Protein AF-L1L4K5-F1 (afdb_monomer)

Secondary structure (DSSP, 8-state):
------------TT-THHHHHHHHHHHHHHHHHHHHHHTS--SPPPP--S--SSGGGGSPPSSSS--SS--HHHHHHHHHHHHHHHHHHHSTTHHHHHHHHHHHH-TT-PPPP----HHHHHHHHHHHHHHHHHHHHHHH-GGGG---GGGHHHHHTT-S-HHHHHHHHHHHHHHHHHHHHHHHH--

Organism: NCBI:txid698759

Radius of gyration: 22.71 Å; Cα contacts (8 Å, |Δi|>4): 78; chains: 1; bounding box: 63×52×51 Å

Foldseek 3Di:
DDDDDPPPPPDDPPPVLVVVLVVLLQVLLVVLLVCCCPVVVLADDDDPDPDPVDPCPPPDPPDPDDDPDDDPVVVVVVVVVVVVVVCLVPPPCNQVVVQVVVCVLAPVNDRDRRDDDPVNVVSVVVSNVSSVVSNVCCRVPVVVVPPDPVCVVVVVLPVVDPVSVVVVVVVVVVVVCVVSVCRRVVD

Solvent-accessible surface area (backbone atoms only — not comparable to full-atom values): 11325 Å² total; per-residue (Å²): 140,80,85,78,84,75,80,78,75,88,62,60,97,80,58,66,58,60,63,50,38,50,53,52,15,52,54,51,12,53,52,52,33,49,51,35,36,70,77,67,55,48,48,80,79,79,73,91,63,95,77,65,90,60,83,62,82,82,55,79,72,95,54,101,59,83,80,89,69,82,60,65,70,75,51,50,53,58,51,49,51,53,51,48,53,49,49,50,71,72,35,88,63,39,42,56,53,51,24,50,55,52,47,72,60,43,52,82,78,68,84,60,85,52,70,94,42,73,68,57,51,51,47,52,51,50,22,49,51,50,9,52,50,50,14,52,45,51,36,79,40,46,82,83,59,59,76,55,80,84,51,50,66,59,50,62,63,60,70,77,52,70,66,47,56,53,51,54,49,51,51,51,52,49,52,50,50,60,68,47,40,61,50,65,70,74,85

Structure (mmCIF, N/CA/C/O backbone):
data_AF-L1L4K5-F1
#
_entry.id   AF-L1L4K5-F1
#
loop_
_atom_site.group_PDB
_atom_site.id
_atom_site.type_symbol
_atom_site.label_atom_id
_atom_site.label_alt_id
_atom_site.label_comp_id
_atom_site.label_asym_id
_atom_site.label_entity_id
_atom_site.label_seq_id
_atom_site.pdbx_PDB_ins_code
_atom_site.Cartn_x
_atom_site.Cartn_y
_atom_site.Cartn_z
_atom_site.occupancy
_atom_site.B_iso_or_equiv
_atom_site.auth_seq_id
_atom_site.auth_comp_id
_atom_site.auth_asym_id
_atom_site.auth_atom_id
_atom_site.pdbx_PDB_model_num
ATOM 1 N N . MET A 1 1 ? 34.359 38.222 -6.163 1.00 40.00 1 MET A N 1
ATOM 2 C CA . MET A 1 1 ? 34.549 36.792 -6.497 1.00 40.00 1 MET A CA 1
ATOM 3 C C . MET A 1 1 ? 34.352 35.970 -5.232 1.00 40.00 1 MET A C 1
ATOM 5 O O . MET A 1 1 ? 35.151 36.099 -4.318 1.00 40.00 1 MET A O 1
ATOM 9 N N . ARG A 1 2 ? 33.258 35.206 -5.130 1.00 41.22 2 ARG A N 1
ATOM 10 C CA . ARG A 1 2 ? 33.001 34.259 -4.032 1.00 41.22 2 ARG A CA 1
ATOM 11 C C . ARG A 1 2 ? 33.113 32.841 -4.605 1.00 41.22 2 ARG A C 1
ATOM 13 O O . ARG A 1 2 ? 32.440 32.587 -5.603 1.00 41.22 2 ARG A O 1
ATOM 20 N N . PRO A 1 3 ? 33.948 31.947 -4.051 1.00 50.25 3 PRO A N 1
ATOM 21 C CA . PRO A 1 3 ? 34.036 30.581 -4.543 1.00 50.25 3 PRO A CA 1
ATOM 22 C C . PRO A 1 3 ? 32.773 29.818 -4.134 1.00 50.25 3 PRO A C 1
ATOM 24 O O . PRO A 1 3 ? 32.360 29.845 -2.975 1.00 50.25 3 PRO A O 1
ATOM 27 N N . GLY A 1 4 ? 32.138 29.191 -5.123 1.00 40.12 4 GLY A N 1
ATOM 28 C CA . GLY A 1 4 ? 30.938 28.386 -4.954 1.00 40.12 4 GLY A CA 1
ATOM 29 C C . GLY A 1 4 ? 31.211 27.163 -4.086 1.00 40.12 4 GLY A C 1
ATOM 30 O O . GLY A 1 4 ? 32.119 26.376 -4.356 1.00 40.12 4 GLY A O 1
ATOM 31 N N . LEU A 1 5 ? 30.390 27.014 -3.052 1.00 42.09 5 LEU A N 1
ATOM 32 C CA . LEU A 1 5 ? 30.266 25.809 -2.250 1.00 42.09 5 LEU A CA 1
ATOM 33 C C . LEU A 1 5 ? 29.755 24.684 -3.168 1.00 42.09 5 LEU A C 1
ATOM 35 O O . LEU A 1 5 ? 28.566 24.622 -3.475 1.00 42.09 5 LEU A O 1
ATOM 39 N N . ARG A 1 6 ? 30.646 23.808 -3.647 1.00 41.19 6 ARG A N 1
ATOM 40 C CA . ARG A 1 6 ? 30.220 22.523 -4.214 1.00 41.19 6 ARG A CA 1
ATOM 41 C C . ARG A 1 6 ? 29.689 21.692 -3.057 1.00 41.19 6 ARG A C 1
ATOM 43 O O . ARG A 1 6 ? 30.466 21.234 -2.223 1.00 41.19 6 ARG A O 1
ATOM 50 N N . VAL A 1 7 ? 28.374 21.508 -3.008 1.00 50.88 7 VAL A N 1
ATOM 51 C CA . VAL A 1 7 ? 27.775 20.427 -2.230 1.00 50.88 7 VAL A CA 1
ATOM 52 C C . VAL A 1 7 ? 28.280 19.136 -2.864 1.00 50.88 7 VAL A C 1
ATOM 54 O O . VAL A 1 7 ? 27.833 18.733 -3.934 1.00 50.88 7 VAL A O 1
ATOM 57 N N . VAL A 1 8 ? 29.288 18.530 -2.245 1.00 43.38 8 VAL A N 1
ATOM 58 C CA . VAL A 1 8 ? 29.698 17.166 -2.560 1.00 43.38 8 VAL A CA 1
ATOM 59 C C . VAL A 1 8 ? 28.607 16.270 -1.987 1.00 43.38 8 VAL A C 1
ATOM 61 O O . VAL A 1 8 ? 28.648 15.897 -0.820 1.00 43.38 8 VAL A O 1
ATOM 64 N N . THR A 1 9 ? 27.590 15.951 -2.786 1.00 43.59 9 THR A N 1
ATOM 65 C CA . THR A 1 9 ? 26.743 14.794 -2.502 1.00 43.59 9 THR A CA 1
ATOM 66 C C . THR A 1 9 ? 27.560 13.560 -2.854 1.00 43.59 9 THR A C 1
ATOM 68 O O . THR A 1 9 ? 27.565 13.098 -3.993 1.00 43.59 9 THR A O 1
ATOM 71 N N . SER A 1 10 ? 28.300 13.034 -1.884 1.00 37.72 10 SER A N 1
ATOM 72 C CA . SER A 1 10 ? 28.922 11.713 -1.959 1.00 37.72 10 SER A CA 1
ATOM 73 C C . SER A 1 10 ? 27.856 10.620 -1.809 1.00 37.72 10 SER A C 1
ATOM 75 O O . SER A 1 10 ? 27.938 9.797 -0.908 1.00 37.72 10 SER A O 1
ATOM 77 N N . GLY A 1 11 ? 26.821 10.644 -2.648 1.00 40.12 11 GLY A N 1
ATOM 78 C CA . GLY A 1 11 ? 25.885 9.537 -2.789 1.00 40.12 11 GLY A CA 1
ATOM 79 C C . GLY A 1 11 ? 26.362 8.696 -3.958 1.00 40.12 11 GLY A C 1
ATOM 80 O O . GLY A 1 11 ? 26.321 9.157 -5.097 1.00 40.12 11 GLY A O 1
ATOM 81 N N . HIS A 1 12 ? 26.866 7.489 -3.698 1.00 48.41 12 HIS A N 1
ATOM 82 C CA . HIS A 1 12 ? 27.047 6.540 -4.792 1.00 48.41 12 HIS A CA 1
ATOM 83 C C . HIS A 1 12 ? 25.666 6.301 -5.432 1.00 48.41 12 HIS A C 1
ATOM 85 O O . HIS A 1 12 ? 24.676 6.220 -4.704 1.00 48.41 12 HIS A O 1
ATOM 91 N N . PRO A 1 13 ? 25.557 6.135 -6.761 1.00 49.59 13 PRO A N 1
ATOM 92 C CA . PRO A 1 13 ? 24.282 5.869 -7.444 1.00 49.59 13 PRO A CA 1
ATOM 93 C C . PRO A 1 13 ? 23.544 4.602 -6.949 1.00 49.59 13 PRO A C 1
ATOM 95 O O . PRO A 1 13 ? 22.430 4.327 -7.379 1.00 49.59 13 PRO A O 1
ATOM 98 N N . GLY A 1 14 ? 24.137 3.850 -6.015 1.00 54.00 14 GLY A N 1
ATOM 99 C CA . GLY A 1 14 ? 23.542 2.735 -5.288 1.00 54.00 14 GLY A CA 1
ATOM 100 C C . GLY A 1 14 ? 23.211 3.007 -3.814 1.00 54.00 14 GLY A C 1
ATOM 101 O O . GLY A 1 14 ? 23.247 2.052 -3.057 1.00 54.00 14 GLY A O 1
ATOM 102 N N . ASP A 1 15 ? 22.917 4.238 -3.373 1.00 61.78 15 ASP A N 1
ATOM 103 C CA . ASP A 1 15 ? 22.514 4.527 -1.971 1.00 61.78 15 ASP A CA 1
ATOM 104 C C . ASP A 1 15 ? 20.984 4.621 -1.764 1.00 61.78 15 ASP A C 1
ATOM 106 O O . ASP A 1 15 ? 20.479 4.589 -0.641 1.00 61.78 15 ASP A O 1
ATOM 110 N N . ALA A 1 16 ? 20.204 4.685 -2.850 1.00 69.38 16 ALA A N 1
ATOM 111 C CA . ALA A 1 16 ? 18.747 4.855 -2.793 1.00 69.38 16 ALA A CA 1
ATOM 112 C C . ALA A 1 16 ? 17.966 3.581 -2.405 1.00 69.38 16 ALA A C 1
ATOM 114 O O . ALA A 1 16 ? 16.771 3.649 -2.108 1.00 69.38 16 ALA A O 1
ATOM 115 N N . TRP A 1 17 ? 18.607 2.409 -2.364 1.00 79.25 17 TRP A N 1
ATOM 116 C CA . TRP A 1 17 ? 17.925 1.171 -1.963 1.00 79.25 17 TRP A CA 1
ATOM 117 C C . TRP A 1 17 ? 17.585 1.156 -0.470 1.00 79.25 17 TRP A C 1
ATOM 119 O O . TRP A 1 17 ? 16.553 0.609 -0.096 1.00 79.25 17 TRP A O 1
ATOM 129 N N . MET A 1 18 ? 18.403 1.788 0.379 1.00 83.06 18 MET A N 1
ATOM 130 C CA . MET A 1 18 ? 18.166 1.873 1.823 1.00 83.06 18 MET A CA 1
ATOM 131 C C . MET A 1 18 ? 16.837 2.563 2.166 1.00 83.06 18 MET A C 1
ATOM 133 O O . MET A 1 18 ? 16.010 1.941 2.847 1.00 83.06 18 MET A O 1
ATOM 137 N N . PRO A 1 19 ? 16.563 3.803 1.700 1.00 84.75 19 PRO A N 1
ATOM 138 C CA . PRO A 1 19 ? 15.279 4.445 1.963 1.00 84.75 19 PRO A CA 1
ATOM 139 C C . PRO A 1 19 ? 14.121 3.676 1.321 1.00 84.75 19 PRO A C 1
ATOM 141 O O . PRO A 1 19 ? 13.065 3.561 1.937 1.00 84.75 19 PRO A O 1
ATOM 144 N N . HIS A 1 20 ? 14.323 3.078 0.142 1.00 83.62 20 HIS A N 1
ATOM 145 C CA . HIS A 1 20 ? 13.296 2.284 -0.530 1.00 83.62 20 HIS A CA 1
ATOM 146 C C . HIS A 1 20 ? 12.893 1.030 0.267 1.00 83.62 20 HIS A C 1
ATOM 148 O O . HIS A 1 20 ? 11.706 0.807 0.518 1.00 83.62 20 HIS A O 1
ATOM 154 N N . VAL A 1 21 ? 13.868 0.235 0.717 1.00 88.69 21 VAL A N 1
ATOM 155 C CA . VAL A 1 21 ? 13.640 -0.968 1.535 1.00 88.69 21 VAL A CA 1
ATOM 156 C C . VAL A 1 21 ? 13.000 -0.598 2.867 1.00 88.69 21 VAL A C 1
ATOM 158 O O . VAL A 1 21 ? 12.061 -1.271 3.294 1.00 88.69 21 VAL A O 1
ATOM 161 N N . THR A 1 22 ? 13.475 0.480 3.497 1.00 88.69 22 THR A N 1
ATOM 162 C CA . THR A 1 22 ? 12.973 0.947 4.795 1.00 88.69 22 THR A CA 1
ATOM 163 C C . THR A 1 22 ? 11.524 1.415 4.695 1.00 88.69 22 THR A C 1
ATOM 165 O O . THR A 1 22 ? 10.681 0.953 5.463 1.00 88.69 22 THR A O 1
ATOM 168 N N . ALA A 1 23 ? 11.206 2.284 3.731 1.00 90.38 23 ALA A N 1
ATOM 169 C CA . ALA A 1 23 ? 9.849 2.784 3.522 1.00 90.38 23 ALA A CA 1
ATOM 170 C C . ALA A 1 23 ? 8.876 1.645 3.188 1.00 90.38 23 ALA A C 1
ATOM 172 O O . ALA A 1 23 ? 7.804 1.555 3.785 1.00 90.38 23 ALA A O 1
ATOM 173 N N . SER A 1 24 ? 9.274 0.733 2.295 1.00 89.25 24 SER A N 1
ATOM 174 C CA . SER A 1 24 ? 8.456 -0.425 1.918 1.00 89.25 24 SER A CA 1
ATOM 175 C C . SER A 1 24 ? 8.192 -1.340 3.115 1.00 89.25 24 SER A C 1
ATOM 177 O O . SER A 1 24 ? 7.043 -1.697 3.382 1.00 89.25 24 SER A O 1
ATOM 179 N N . ALA A 1 25 ? 9.234 -1.656 3.892 1.00 93.19 25 ALA A N 1
ATOM 180 C CA . ALA A 1 25 ? 9.111 -2.532 5.050 1.00 93.19 25 ALA A CA 1
ATOM 181 C C . ALA A 1 25 ? 8.213 -1.928 6.138 1.00 93.19 25 ALA A C 1
ATOM 183 O O . ALA A 1 25 ? 7.369 -2.630 6.689 1.00 93.19 25 ALA A O 1
ATOM 184 N N . LEU A 1 26 ? 8.355 -0.629 6.429 1.00 93.38 26 LEU A N 1
ATOM 185 C CA . LEU A 1 26 ? 7.532 0.065 7.425 1.00 93.38 26 LEU A CA 1
ATOM 186 C C . LEU A 1 26 ? 6.057 0.119 7.016 1.00 93.38 26 LEU A C 1
ATOM 188 O O . LEU A 1 26 ? 5.186 -0.161 7.842 1.00 93.38 26 LEU A O 1
ATOM 192 N N . THR A 1 27 ? 5.774 0.424 5.748 1.00 92.88 27 THR A N 1
ATOM 193 C CA . THR A 1 27 ? 4.403 0.454 5.223 1.00 92.88 27 THR A CA 1
ATOM 194 C C . THR A 1 27 ? 3.748 -0.919 5.323 1.00 92.88 27 THR A C 1
ATOM 196 O O . THR A 1 27 ? 2.669 -1.054 5.902 1.00 92.88 27 THR A O 1
ATOM 199 N N . VAL A 1 28 ? 4.416 -1.962 4.824 1.00 94.56 28 VAL A N 1
ATOM 200 C CA . VAL A 1 28 ? 3.874 -3.327 4.862 1.00 94.56 28 VAL A CA 1
ATOM 201 C C . VAL A 1 28 ? 3.742 -3.820 6.306 1.00 94.56 28 VAL A C 1
ATOM 203 O O . VAL A 1 28 ? 2.721 -4.412 6.654 1.00 94.56 28 VAL A O 1
ATOM 206 N N . ALA A 1 29 ? 4.701 -3.517 7.187 1.00 94.19 29 ALA A N 1
ATOM 207 C CA . ALA A 1 29 ? 4.615 -3.866 8.605 1.00 94.19 29 ALA A CA 1
ATOM 208 C C . ALA A 1 29 ? 3.394 -3.233 9.283 1.00 94.19 29 ALA A C 1
ATOM 210 O O . ALA A 1 29 ? 2.705 -3.893 10.065 1.00 94.19 29 ALA A O 1
ATOM 211 N N . ALA A 1 30 ? 3.107 -1.962 8.984 1.00 92.81 30 ALA A N 1
ATOM 212 C CA . ALA A 1 30 ? 1.948 -1.263 9.522 1.00 92.81 30 ALA A CA 1
ATOM 213 C C . ALA A 1 30 ? 0.638 -1.932 9.086 1.00 92.81 30 ALA A C 1
ATOM 215 O O . ALA A 1 30 ? -0.219 -2.186 9.936 1.00 92.81 30 ALA A O 1
ATOM 216 N N . VAL A 1 31 ? 0.517 -2.281 7.80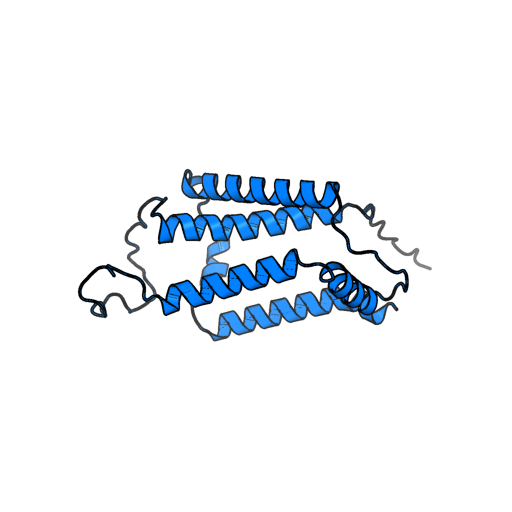0 1.00 94.69 31 VAL A N 1
ATOM 217 C CA . VAL A 1 31 ? -0.648 -2.988 7.247 1.00 94.69 31 VAL A CA 1
ATOM 218 C C . VAL A 1 31 ? -0.809 -4.370 7.889 1.00 94.69 31 VAL A C 1
ATOM 220 O O . VAL A 1 31 ? -1.879 -4.677 8.413 1.00 94.69 31 VAL A O 1
ATOM 223 N N . LEU A 1 32 ? 0.257 -5.178 7.939 1.00 93.75 32 LEU A N 1
ATOM 224 C CA . LEU A 1 32 ? 0.233 -6.520 8.535 1.00 93.75 32 LEU A CA 1
ATOM 225 C C . LEU A 1 32 ? -0.128 -6.485 10.023 1.00 93.75 32 LEU A C 1
ATOM 227 O O . LEU A 1 32 ? -0.915 -7.310 10.489 1.00 93.75 32 LEU A O 1
ATOM 231 N N . ARG A 1 33 ? 0.401 -5.513 10.773 1.00 91.94 33 ARG A N 1
ATOM 232 C CA . ARG A 1 33 ? 0.067 -5.306 12.187 1.00 91.94 33 ARG A CA 1
ATOM 233 C C . ARG A 1 33 ? -1.420 -5.004 12.371 1.00 91.94 33 ARG A C 1
ATOM 235 O O . ARG A 1 33 ? -2.031 -5.551 13.286 1.00 91.94 33 ARG A O 1
ATOM 242 N N . VAL A 1 34 ? -1.993 -4.133 11.538 1.00 91.69 34 VAL A N 1
ATOM 243 C CA . VAL A 1 34 ? -3.421 -3.776 11.603 1.00 91.69 34 VAL A CA 1
ATOM 244 C C . VAL A 1 34 ? -4.283 -4.982 11.251 1.00 91.69 34 VAL A C 1
ATOM 246 O O . VAL A 1 34 ? -5.145 -5.347 12.044 1.00 91.69 34 VAL A O 1
ATOM 249 N N . ALA A 1 35 ? -3.996 -5.656 10.136 1.00 91.50 35 ALA A N 1
ATOM 250 C CA . ALA A 1 35 ? -4.727 -6.852 9.729 1.00 91.50 35 ALA A CA 1
ATOM 251 C C . ALA A 1 35 ? -4.691 -7.937 10.818 1.00 91.50 35 ALA A C 1
ATOM 253 O O . ALA A 1 35 ? -5.720 -8.516 11.157 1.00 91.50 35 ALA A O 1
ATOM 254 N N . SER A 1 36 ? -3.529 -8.137 11.445 1.00 89.94 36 SER A N 1
ATOM 255 C CA . SER A 1 36 ? -3.363 -9.118 12.521 1.00 89.94 36 SER A CA 1
ATOM 256 C C . SER A 1 36 ? -4.159 -8.800 13.775 1.00 89.94 36 SER A C 1
ATOM 258 O O . SER A 1 36 ? -4.732 -9.698 14.387 1.00 89.94 36 SER A O 1
ATOM 260 N N . ARG A 1 37 ? -4.232 -7.524 14.148 1.00 88.25 37 ARG A N 1
ATOM 261 C CA . ARG A 1 37 ? -5.000 -7.080 15.314 1.00 88.25 37 ARG A CA 1
ATOM 262 C C . ARG A 1 37 ? -6.503 -7.121 15.063 1.00 88.25 37 ARG A C 1
ATOM 264 O O . ARG A 1 37 ? -7.235 -7.534 15.951 1.00 88.25 37 ARG A O 1
ATOM 271 N N . VAL A 1 38 ? -6.943 -6.707 13.876 1.00 88.06 38 VAL A N 1
ATOM 272 C CA . VAL A 1 38 ? -8.367 -6.566 13.535 1.00 88.06 38 VAL A CA 1
ATOM 273 C C . VAL A 1 38 ? -8.992 -7.909 13.169 1.00 88.06 38 VAL A C 1
ATOM 275 O O . VAL A 1 38 ? -10.011 -8.277 13.741 1.00 88.06 38 VAL A O 1
ATOM 278 N N . PHE A 1 39 ? -8.385 -8.659 12.245 1.00 85.69 39 PHE A N 1
ATOM 279 C CA . PHE A 1 39 ? -8.989 -9.887 11.718 1.00 85.69 39 PHE A CA 1
ATOM 280 C C . PHE A 1 39 ? -8.626 -11.133 12.527 1.00 85.69 39 PHE A C 1
ATOM 282 O O . PHE A 1 39 ? -9.461 -12.020 12.676 1.00 85.69 39 PHE A O 1
ATOM 289 N N . TRP A 1 40 ? -7.403 -11.207 13.067 1.00 87.75 40 TRP A N 1
ATOM 290 C CA . TRP A 1 40 ? -6.959 -12.354 13.873 1.00 87.75 40 TRP A CA 1
ATOM 291 C C . TRP A 1 40 ? -7.001 -12.105 15.384 1.00 87.75 40 TRP A C 1
ATOM 293 O O . TRP A 1 40 ? -6.727 -13.022 16.154 1.00 87.75 40 TRP A O 1
ATOM 303 N N . GLY A 1 41 ? -7.329 -10.888 15.834 1.00 86.31 41 GLY A N 1
ATOM 304 C CA . GLY A 1 41 ? -7.364 -10.561 17.263 1.00 86.31 41 GLY A CA 1
ATOM 305 C C . GLY A 1 41 ? -5.998 -10.667 17.953 1.00 86.31 41 GLY A C 1
ATOM 306 O O . GLY A 1 41 ? -5.926 -10.800 19.173 1.00 86.31 41 GLY A O 1
ATOM 307 N N . LEU A 1 42 ? -4.899 -10.638 17.190 1.00 85.12 42 LEU A N 1
ATOM 308 C CA . LEU A 1 42 ? -3.544 -10.783 17.714 1.00 85.12 42 LEU A CA 1
ATOM 309 C C . LEU A 1 42 ? -3.095 -9.442 18.313 1.00 85.12 42 LEU A C 1
ATOM 311 O O . LEU A 1 42 ? -2.519 -8.595 17.631 1.00 85.12 42 LEU A O 1
ATOM 315 N N . GLY A 1 43 ? -3.396 -9.214 19.589 1.00 80.12 43 GLY A N 1
ATOM 316 C CA . GLY A 1 43 ? -2.957 -8.035 20.335 1.00 80.12 43 GLY A CA 1
ATOM 317 C C . GLY A 1 43 ? -3.708 -7.858 21.657 1.00 80.12 43 GLY A C 1
ATOM 318 O O . GLY A 1 43 ? -4.723 -8.518 21.873 1.00 80.12 43 GLY A O 1
ATOM 319 N N . PRO A 1 44 ? -3.239 -6.972 22.557 1.00 77.12 44 PRO A N 1
ATOM 320 C CA . PRO A 1 44 ? -4.009 -6.627 23.742 1.00 77.12 44 PRO A CA 1
ATOM 321 C C . PRO A 1 44 ? -5.341 -6.019 23.328 1.00 77.12 44 PRO A C 1
ATOM 323 O O . PRO A 1 44 ? -5.402 -5.270 22.345 1.00 77.12 44 PRO A O 1
ATOM 326 N N . ARG A 1 45 ? -6.380 -6.308 24.111 1.00 72.19 45 ARG A N 1
ATOM 327 C CA . ARG A 1 45 ? -7.636 -5.574 24.005 1.00 72.19 45 ARG A CA 1
ATOM 328 C C . ARG A 1 45 ? -7.347 -4.085 24.239 1.00 72.19 45 ARG A C 1
ATOM 330 O O . ARG A 1 45 ? -6.570 -3.780 25.149 1.00 72.19 45 ARG A O 1
ATOM 337 N N . PRO A 1 46 ? -7.902 -3.180 23.415 1.00 68.19 46 PRO A N 1
ATOM 338 C CA . PRO A 1 46 ? -7.866 -1.756 23.712 1.00 68.19 46 PRO A CA 1
ATOM 339 C C . PRO A 1 46 ? -8.371 -1.544 25.139 1.00 68.19 46 PRO A C 1
ATOM 341 O O . PRO A 1 46 ? -9.350 -2.174 25.534 1.00 68.19 46 PRO A O 1
ATOM 344 N N . ALA A 1 47 ? -7.678 -0.716 25.919 1.00 64.56 47 ALA A N 1
ATOM 345 C CA . ALA A 1 47 ? -8.265 -0.224 27.156 1.00 64.56 47 ALA A CA 1
ATOM 346 C C . ALA A 1 47 ? -9.495 0.604 26.776 1.00 64.56 47 ALA A C 1
ATOM 348 O O . ALA A 1 47 ? -9.423 1.357 25.799 1.00 64.56 47 ALA A O 1
ATOM 349 N N . ASP A 1 48 ? -10.589 0.448 27.517 1.00 56.81 48 ASP A N 1
ATOM 350 C CA . ASP A 1 48 ? -11.767 1.295 27.369 1.00 56.81 48 ASP A CA 1
ATOM 351 C C . ASP A 1 48 ? -11.314 2.746 27.577 1.00 56.81 48 ASP A C 1
ATOM 353 O O . ASP A 1 48 ? -10.916 3.147 28.671 1.00 56.81 48 ASP A O 1
ATOM 357 N N . ALA A 1 49 ? -11.216 3.496 26.482 1.00 53.84 49 ALA A N 1
ATOM 358 C CA . ALA A 1 49 ? -10.801 4.885 26.510 1.00 53.84 49 ALA A CA 1
ATOM 359 C C . ALA A 1 49 ? -12.050 5.722 26.778 1.00 53.84 49 ALA A C 1
ATOM 361 O O . ALA A 1 49 ? -12.977 5.699 25.972 1.00 53.84 49 ALA A O 1
ATOM 362 N N . GLU A 1 50 ? -12.061 6.456 27.892 1.0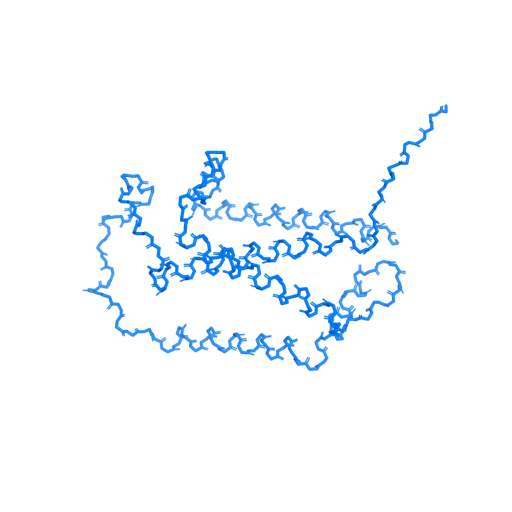0 50.41 50 GLU A N 1
ATOM 363 C CA . GLU A 1 50 ? -13.178 7.330 28.285 1.00 50.41 50 GLU A CA 1
ATOM 364 C C . GLU A 1 50 ? -13.422 8.504 27.311 1.00 50.41 50 GLU A C 1
ATOM 366 O O . GLU A 1 50 ? -14.461 9.146 27.389 1.00 50.41 50 GLU A O 1
ATOM 371 N N . ASP A 1 51 ? -12.524 8.729 26.344 1.00 50.50 51 ASP A N 1
ATOM 372 C CA . ASP A 1 51 ? -12.612 9.784 25.327 1.00 50.50 51 ASP A CA 1
ATOM 373 C C . ASP A 1 51 ? -12.646 9.191 23.906 1.00 50.50 51 ASP A C 1
ATOM 375 O O . ASP A 1 51 ? -11.714 9.345 23.109 1.00 50.50 51 ASP A O 1
ATOM 379 N N . TYR A 1 52 ? -13.720 8.482 23.559 1.00 48.75 52 TYR A N 1
ATOM 380 C CA . TYR A 1 52 ? -14.049 8.294 22.147 1.00 48.75 52 TYR A CA 1
ATOM 381 C C . TYR A 1 52 ? -14.635 9.615 21.618 1.00 48.75 52 TYR A C 1
ATOM 383 O O . TYR A 1 52 ? -15.791 9.933 21.865 1.00 48.75 52 TYR A O 1
ATOM 391 N N . GLU A 1 53 ? -13.848 10.387 20.858 1.00 53.94 53 GLU A N 1
ATOM 392 C CA . GLU A 1 53 ? -14.323 11.603 20.160 1.00 53.94 53 GLU A CA 1
ATOM 393 C C . GLU A 1 53 ? -15.381 11.303 19.071 1.00 53.94 53 GLU A C 1
ATOM 395 O O . GLU A 1 53 ? -15.950 12.221 18.482 1.00 53.94 53 GLU A O 1
ATOM 400 N N . THR A 1 54 ? -15.681 10.029 18.792 1.00 52.56 54 THR A N 1
ATOM 401 C CA . THR A 1 54 ? -16.766 9.632 17.887 1.00 52.56 54 THR A CA 1
ATOM 402 C C . THR A 1 54 ? -18.022 9.299 18.691 1.00 52.56 54 THR A C 1
ATOM 404 O O . THR A 1 54 ? -18.078 8.266 19.355 1.00 52.56 54 THR A O 1
ATOM 407 N N . THR A 1 55 ? -19.056 10.132 18.572 1.00 54.97 55 THR A N 1
ATOM 408 C CA . THR A 1 55 ? -20.365 10.057 19.260 1.00 54.97 55 THR A CA 1
ATOM 409 C C . THR A 1 55 ? -21.230 8.828 18.927 1.00 54.97 55 THR A C 1
ATOM 411 O O . THR A 1 55 ? -22.408 8.798 19.262 1.00 54.97 55 THR A O 1
ATOM 414 N N . GLY A 1 56 ? -20.684 7.817 18.249 1.00 55.78 56 GLY A N 1
ATOM 415 C CA . GLY A 1 56 ? -21.413 6.605 17.853 1.00 55.78 56 GLY A CA 1
ATOM 416 C C . GLY A 1 56 ? -21.574 5.568 18.969 1.00 55.78 56 GLY A C 1
ATOM 417 O O . GLY A 1 56 ? -22.148 4.513 18.733 1.00 55.78 56 GLY A O 1
ATOM 418 N N . SER A 1 57 ? -21.067 5.829 20.179 1.00 58.59 57 SER A N 1
ATOM 419 C CA . SER A 1 57 ? -21.184 4.915 21.326 1.00 58.59 57 SER A CA 1
ATOM 420 C C . SER A 1 57 ? -22.625 4.706 21.805 1.00 58.59 57 SER A C 1
ATOM 422 O O . SER A 1 57 ? -22.904 3.683 22.424 1.00 58.59 57 SER A O 1
ATOM 424 N N . ASP A 1 58 ? -23.524 5.645 21.494 1.00 62.88 58 ASP A N 1
ATOM 425 C CA . ASP A 1 58 ? -24.952 5.570 21.831 1.00 62.88 58 ASP A CA 1
ATOM 426 C C . ASP A 1 58 ? -25.820 5.057 20.666 1.00 62.88 58 ASP A C 1
ATOM 428 O O . ASP A 1 58 ? -27.046 4.984 20.784 1.00 62.88 58 ASP A O 1
ATOM 432 N N . GLU A 1 59 ? -25.215 4.703 19.529 1.00 70.81 59 GLU A N 1
ATOM 433 C CA . GLU A 1 59 ? -25.945 4.156 18.389 1.00 70.81 59 GLU A CA 1
ATOM 434 C C . GLU A 1 59 ? -26.179 2.648 18.586 1.00 70.81 59 GLU A C 1
ATOM 436 O O . GLU A 1 59 ? -25.233 1.901 18.863 1.00 70.81 59 GLU A O 1
ATOM 441 N N . PRO A 1 60 ? -27.429 2.159 18.474 1.00 69.94 60 PRO A N 1
ATOM 442 C CA . PRO A 1 60 ? -27.687 0.732 18.564 1.00 69.94 60 PRO A CA 1
ATOM 443 C C . PRO A 1 60 ? -26.964 0.008 17.419 1.00 69.94 60 PRO A C 1
ATOM 445 O O . PRO A 1 60 ? -26.976 0.491 16.286 1.00 69.94 60 PRO A O 1
ATOM 448 N N . PRO A 1 61 ? -26.353 -1.162 17.670 1.00 69.38 61 PRO A N 1
ATOM 449 C CA . PRO A 1 61 ? -25.675 -1.907 16.622 1.00 69.38 61 PRO A CA 1
ATOM 450 C C . PRO A 1 61 ? -26.658 -2.244 15.497 1.00 69.38 61 PRO A C 1
ATOM 452 O O . PRO A 1 61 ? -27.700 -2.852 15.736 1.00 69.38 61 PRO A O 1
ATOM 455 N N . GLU A 1 62 ? -26.302 -1.895 14.258 1.00 73.56 62 GLU A N 1
ATOM 456 C CA . GLU A 1 62 ? -27.126 -2.164 13.067 1.00 73.56 62 GLU A CA 1
ATOM 457 C C . GLU A 1 62 ? -27.387 -3.666 12.841 1.00 73.56 62 GLU A C 1
ATOM 459 O O . GLU A 1 62 ? -28.265 -4.050 12.072 1.00 73.56 62 GLU A O 1
ATOM 464 N N . THR A 1 63 ? -26.606 -4.537 13.488 1.00 74.06 63 THR A N 1
ATOM 465 C CA . THR A 1 63 ? -26.724 -5.994 13.389 1.00 74.06 63 THR A CA 1
ATOM 466 C C . THR A 1 63 ? -26.972 -6.604 14.767 1.00 74.06 63 THR A C 1
ATOM 468 O O . THR A 1 63 ? -26.262 -6.302 15.723 1.00 74.06 63 THR A O 1
ATOM 471 N N . GLU A 1 64 ? -27.915 -7.545 14.858 1.00 73.06 64 GLU A N 1
ATOM 472 C CA . GLU A 1 64 ? -28.297 -8.234 16.107 1.00 73.06 64 GLU A CA 1
ATOM 473 C C . GLU A 1 64 ? -27.205 -9.159 16.690 1.00 73.06 64 GLU A C 1
ATOM 475 O O . GLU A 1 64 ? -27.395 -9.794 17.727 1.00 73.06 64 GLU A O 1
ATOM 480 N N . GLY A 1 65 ? -26.046 -9.271 16.037 1.00 75.25 65 GLY A N 1
ATOM 481 C CA . GLY A 1 65 ? -24.943 -10.103 16.494 1.00 75.25 65 GLY A CA 1
ATOM 482 C C . GLY A 1 65 ? -23.772 -10.157 15.512 1.00 75.25 65 GLY A C 1
ATOM 483 O O . GLY A 1 65 ? -23.810 -9.540 14.446 1.00 75.25 65 GLY A O 1
ATOM 484 N N . PRO A 1 66 ? -22.708 -10.904 15.849 1.00 74.12 66 PRO A N 1
ATOM 485 C CA . PRO A 1 66 ? -21.552 -11.058 14.977 1.00 74.12 66 PRO A CA 1
ATOM 486 C C . PRO A 1 66 ? -21.951 -11.695 13.642 1.00 74.12 66 PRO A C 1
ATOM 488 O O . PRO A 1 66 ? -22.649 -12.712 13.594 1.00 74.12 66 PRO A O 1
ATOM 491 N N . LEU A 1 67 ? -21.467 -11.106 12.547 1.00 76.19 67 LEU A N 1
ATOM 492 C CA . LEU A 1 67 ? -21.684 -11.612 11.194 1.00 76.19 67 LEU A CA 1
ATOM 493 C C . LEU A 1 67 ? -21.163 -13.053 11.081 1.00 76.19 67 LEU A C 1
ATOM 495 O O . LEU A 1 67 ? -19.963 -13.306 11.167 1.00 76.19 67 LEU A O 1
ATOM 499 N N . ARG A 1 68 ? -22.069 -14.014 10.861 1.00 80.62 68 ARG A N 1
ATOM 500 C CA . ARG A 1 68 ? -21.713 -15.441 10.720 1.00 80.62 68 ARG A CA 1
ATOM 501 C C . ARG A 1 68 ? -21.089 -15.768 9.363 1.00 80.62 68 ARG A C 1
ATOM 503 O O . ARG A 1 68 ? -20.417 -16.788 9.233 1.00 80.62 68 ARG A O 1
ATOM 510 N N . ARG A 1 69 ? -21.337 -14.935 8.349 1.00 84.06 69 ARG A N 1
ATOM 511 C CA . ARG A 1 69 ? -20.828 -15.100 6.985 1.00 84.06 69 ARG A CA 1
ATOM 512 C C . ARG A 1 69 ? -20.655 -13.738 6.322 1.00 84.06 69 ARG A C 1
ATOM 514 O O . ARG A 1 69 ? -21.549 -12.901 6.399 1.00 84.06 69 ARG A O 1
ATOM 521 N N . VAL A 1 70 ? -19.531 -13.557 5.633 1.00 85.81 70 VAL A N 1
ATOM 522 C CA . VAL A 1 70 ? -19.297 -12.407 4.750 1.00 85.81 70 VAL A CA 1
ATOM 523 C C . VAL A 1 70 ? -19.926 -12.711 3.382 1.00 85.81 70 VAL A C 1
ATOM 525 O O . VAL A 1 70 ? -19.656 -13.790 2.846 1.00 85.81 70 VAL A O 1
ATOM 528 N N . PRO A 1 71 ? -20.770 -11.826 2.816 1.00 89.38 71 PRO A N 1
ATOM 529 C CA . PRO A 1 71 ? -21.341 -12.009 1.482 1.00 89.38 71 PRO A CA 1
ATOM 530 C C . PRO A 1 71 ? -20.272 -12.282 0.417 1.00 89.38 71 PRO A C 1
ATOM 532 O O . PRO A 1 71 ? -19.217 -11.647 0.418 1.00 89.38 71 PRO A O 1
ATOM 535 N N . ASP A 1 7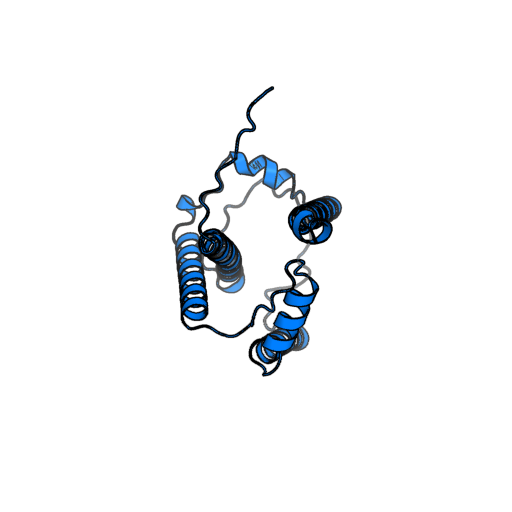2 ? -20.561 -13.181 -0.529 1.00 91.88 72 ASP A N 1
ATOM 536 C CA . ASP A 1 72 ? -19.578 -13.608 -1.539 1.00 91.88 72 ASP A CA 1
ATOM 537 C C . ASP A 1 72 ? -19.105 -12.447 -2.421 1.00 91.88 72 ASP A C 1
ATOM 539 O O . ASP A 1 72 ? -17.960 -12.419 -2.851 1.00 91.88 72 ASP A O 1
ATOM 543 N N . THR A 1 73 ? -19.944 -11.437 -2.652 1.00 90.19 73 THR A N 1
ATOM 544 C CA . THR A 1 73 ? -19.557 -10.234 -3.402 1.00 90.19 73 THR A CA 1
ATOM 545 C C . THR A 1 73 ? -18.472 -9.423 -2.691 1.00 90.19 73 THR A C 1
ATOM 547 O O . THR A 1 73 ? -17.591 -8.875 -3.353 1.00 90.19 73 THR A O 1
ATOM 550 N N . MET A 1 74 ? -18.480 -9.392 -1.354 1.00 88.56 74 MET A N 1
ATOM 551 C CA . MET A 1 74 ? -17.478 -8.685 -0.550 1.00 88.56 74 MET A CA 1
ATOM 552 C C . MET A 1 74 ? -16.122 -9.403 -0.521 1.00 88.56 74 MET A C 1
ATOM 554 O O . MET A 1 74 ? -15.120 -8.765 -0.218 1.00 88.56 74 MET A O 1
ATOM 558 N N . THR A 1 75 ? -16.055 -10.698 -0.850 1.00 91.06 75 THR A N 1
ATOM 559 C CA . THR A 1 75 ? -14.795 -11.466 -0.913 1.00 91.06 75 THR A CA 1
ATOM 560 C C . THR A 1 75 ? -14.322 -11.696 -2.345 1.00 91.06 75 THR A C 1
ATOM 562 O O . THR A 1 75 ? -13.130 -11.569 -2.628 1.00 91.06 75 THR A O 1
ATOM 565 N N . ALA A 1 76 ? -15.245 -11.971 -3.268 1.00 93.94 76 ALA A N 1
ATOM 566 C CA . ALA A 1 76 ? -14.947 -12.255 -4.664 1.00 93.94 76 ALA A CA 1
ATOM 567 C C . ALA A 1 76 ? -14.322 -11.051 -5.370 1.00 93.94 76 ALA A C 1
ATOM 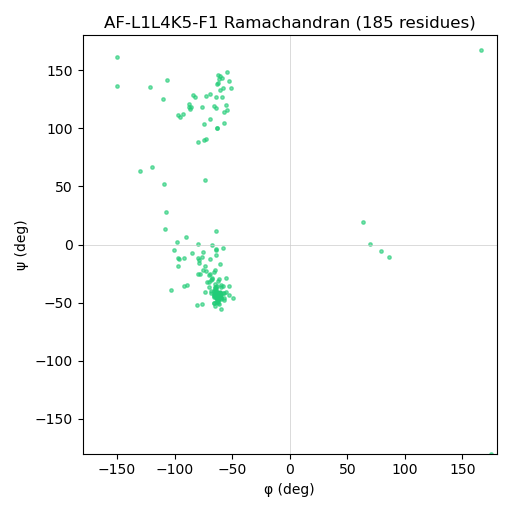569 O O . ALA A 1 76 ? -13.348 -11.223 -6.099 1.00 93.94 76 ALA A O 1
ATOM 570 N N . VAL A 1 77 ? -14.832 -9.835 -5.135 1.00 95.69 77 VAL A N 1
ATOM 571 C CA . VAL A 1 77 ? -14.297 -8.631 -5.787 1.00 95.69 77 VAL A CA 1
ATOM 572 C C . VAL A 1 77 ? -12.852 -8.355 -5.346 1.00 95.69 77 VAL A C 1
ATOM 574 O O . VAL A 1 77 ? -11.991 -8.288 -6.225 1.00 95.69 77 VAL A O 1
ATOM 577 N N . PRO A 1 78 ? -12.513 -8.278 -4.039 1.00 92.31 78 PRO A N 1
ATOM 578 C CA . PRO A 1 78 ? -11.119 -8.146 -3.620 1.00 92.31 78 PRO A CA 1
ATOM 579 C C . PRO A 1 78 ? -10.222 -9.284 -4.121 1.00 92.31 78 PRO A C 1
ATOM 581 O O . PRO A 1 78 ? -9.120 -9.019 -4.594 1.00 92.31 78 PRO A O 1
ATOM 584 N N . ALA A 1 79 ? -10.688 -10.538 -4.074 1.00 93.94 79 ALA A N 1
ATOM 585 C CA . ALA A 1 79 ? -9.914 -11.687 -4.544 1.00 93.94 79 ALA A CA 1
ATOM 586 C C . ALA A 1 79 ? -9.607 -11.607 -6.046 1.00 93.94 79 ALA A C 1
ATOM 588 O O . ALA A 1 79 ? -8.470 -11.845 -6.461 1.00 93.94 79 ALA A O 1
ATOM 589 N N . LEU A 1 80 ? -10.596 -11.227 -6.857 1.00 96.81 80 LEU A N 1
ATOM 590 C CA . LEU A 1 80 ? -10.430 -11.018 -8.290 1.00 96.81 80 LEU A CA 1
ATOM 591 C C . LEU A 1 80 ? -9.441 -9.882 -8.567 1.00 96.81 80 LEU A C 1
ATOM 593 O O . LEU A 1 80 ? -8.531 -10.061 -9.371 1.00 96.81 80 LEU A O 1
ATOM 597 N N . LEU A 1 81 ? -9.579 -8.746 -7.878 1.00 95.88 81 LEU A N 1
ATOM 598 C CA . LEU A 1 81 ? -8.680 -7.600 -8.040 1.00 95.88 81 LEU A CA 1
ATOM 599 C C . LEU A 1 81 ? -7.236 -7.945 -7.654 1.00 95.88 81 LEU A C 1
ATOM 601 O O . LEU A 1 81 ? -6.313 -7.591 -8.382 1.00 95.88 81 LEU A O 1
ATOM 605 N N . LEU A 1 82 ? -7.031 -8.680 -6.557 1.00 94.38 82 LEU A N 1
ATOM 606 C CA . LEU A 1 82 ? -5.705 -9.143 -6.130 1.00 94.38 82 LEU A CA 1
ATOM 607 C C . LEU A 1 82 ? -5.098 -10.125 -7.132 1.00 94.38 82 LEU A C 1
ATOM 609 O O . LEU A 1 82 ? -3.918 -10.026 -7.464 1.00 94.38 82 LEU A O 1
ATOM 613 N N . THR A 1 83 ? -5.913 -11.046 -7.646 1.00 95.62 83 THR A N 1
ATOM 614 C CA . THR A 1 83 ? -5.476 -12.020 -8.650 1.00 95.62 83 THR A CA 1
ATOM 615 C C . THR A 1 83 ? -5.107 -11.321 -9.956 1.00 95.62 83 THR A C 1
ATOM 617 O O . THR A 1 83 ? -4.061 -11.611 -10.528 1.00 95.62 83 THR A O 1
ATOM 620 N N . ALA A 1 84 ? -5.914 -10.356 -10.403 1.00 93.94 84 ALA A N 1
ATOM 621 C CA . ALA A 1 84 ? -5.629 -9.559 -11.589 1.00 93.94 84 ALA A CA 1
ATOM 622 C C . ALA A 1 84 ? -4.362 -8.710 -11.409 1.00 93.94 84 ALA A C 1
ATOM 624 O O . ALA A 1 84 ? -3.513 -8.698 -12.295 1.00 93.94 84 ALA A O 1
ATOM 625 N N . ALA A 1 85 ? -4.185 -8.059 -10.257 1.00 91.25 85 ALA A N 1
ATOM 626 C CA . ALA A 1 85 ? -2.980 -7.286 -9.960 1.00 91.25 85 ALA A CA 1
ATOM 627 C C . ALA A 1 85 ? -1.716 -8.161 -9.973 1.00 91.25 85 ALA A C 1
ATOM 629 O O . ALA A 1 85 ? -0.706 -7.775 -10.559 1.00 91.25 85 ALA A O 1
ATOM 630 N N . LEU A 1 86 ? -1.782 -9.362 -9.387 1.00 90.50 86 LEU A N 1
ATOM 631 C CA . LEU A 1 86 ? -0.682 -10.325 -9.417 1.00 90.50 86 LEU A CA 1
ATOM 632 C C . LEU A 1 86 ? -0.390 -10.802 -10.845 1.00 90.50 86 LEU A C 1
ATOM 634 O O . LEU A 1 86 ? 0.766 -10.826 -11.262 1.00 90.50 86 LEU A O 1
ATOM 638 N N . ALA A 1 87 ? -1.434 -11.148 -11.602 1.00 90.94 87 ALA A N 1
ATOM 639 C CA . ALA A 1 87 ? -1.307 -11.588 -12.986 1.00 90.94 87 ALA A CA 1
ATOM 640 C C . ALA A 1 87 ? -0.673 -10.505 -13.869 1.00 90.94 87 ALA A C 1
ATOM 642 O O . ALA A 1 87 ? 0.205 -10.810 -14.670 1.00 90.94 87 ALA A O 1
ATOM 643 N N . VAL A 1 88 ? -1.061 -9.240 -13.686 1.00 89.19 88 VAL A N 1
ATOM 644 C CA . VAL A 1 88 ? -0.455 -8.100 -14.387 1.00 89.19 88 VAL A CA 1
ATOM 645 C C . VAL A 1 88 ? 1.000 -7.905 -13.962 1.00 89.19 88 VAL A C 1
ATOM 647 O O . VAL A 1 88 ? 1.854 -7.736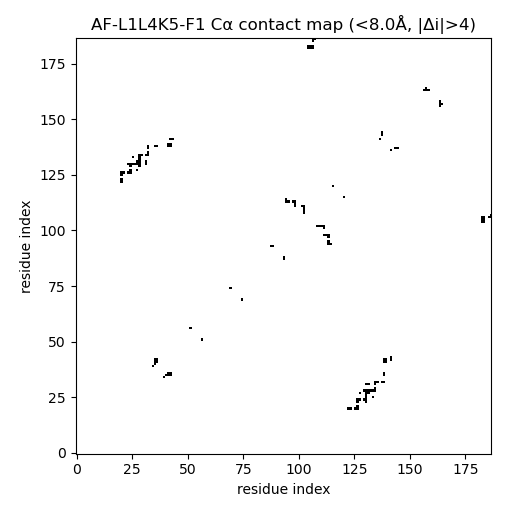 -14.822 1.00 89.19 88 VAL A O 1
ATOM 650 N N . GLY A 1 89 ? 1.307 -7.965 -12.663 1.00 83.25 89 GLY A N 1
ATOM 651 C CA . GLY A 1 89 ? 2.662 -7.722 -12.157 1.00 83.25 89 GLY A CA 1
ATOM 652 C C . GLY A 1 89 ? 3.688 -8.799 -12.533 1.00 83.25 89 GLY A C 1
ATOM 653 O O . GLY A 1 89 ? 4.868 -8.492 -12.689 1.00 83.25 89 GLY A O 1
ATOM 654 N N . VAL A 1 90 ? 3.254 -10.055 -12.686 1.00 85.00 90 VAL A N 1
ATOM 655 C CA . VAL A 1 90 ? 4.117 -11.195 -13.064 1.00 85.00 90 VAL A CA 1
ATOM 656 C C . VAL A 1 90 ? 4.049 -11.489 -14.569 1.00 85.00 90 VAL A C 1
ATOM 658 O O . VAL A 1 90 ? 4.929 -12.153 -15.117 1.00 85.00 90 VAL A O 1
ATOM 661 N N . GLY A 1 91 ? 3.013 -10.995 -15.247 1.00 84.69 91 GLY A N 1
ATOM 662 C CA . GLY A 1 91 ? 2.771 -11.236 -16.661 1.00 84.69 91 GLY A CA 1
ATOM 663 C C . GLY A 1 91 ? 3.885 -10.693 -17.569 1.00 84.69 91 GLY A C 1
ATOM 664 O O . GLY A 1 91 ? 4.472 -9.639 -17.294 1.00 84.69 91 GLY A O 1
ATOM 665 N N . PRO A 1 92 ? 4.181 -11.387 -18.683 1.00 79.44 92 PRO A N 1
ATOM 666 C CA . PRO A 1 92 ? 5.160 -10.915 -19.655 1.00 79.44 92 PRO A CA 1
ATOM 667 C C . PRO A 1 92 ? 4.728 -9.565 -20.249 1.00 79.44 92 PRO A C 1
ATOM 669 O O . PRO A 1 92 ? 3.547 -9.323 -20.486 1.00 79.44 92 PRO A O 1
ATOM 672 N N . GLY A 1 93 ? 5.691 -8.673 -20.491 1.00 80.06 93 GLY A N 1
ATOM 673 C CA . GLY A 1 93 ? 5.447 -7.348 -21.074 1.00 80.06 93 GLY A CA 1
ATOM 674 C C . GLY A 1 93 ? 5.086 -6.241 -20.074 1.00 80.06 93 GLY A C 1
ATOM 675 O O . GLY A 1 93 ? 5.135 -5.065 -20.439 1.00 80.06 93 GLY A O 1
ATOM 676 N N . PHE A 1 94 ? 4.801 -6.563 -18.804 1.00 84.38 94 PHE A N 1
ATOM 677 C CA . PHE A 1 94 ? 4.649 -5.532 -17.768 1.00 84.38 94 PHE A CA 1
ATOM 678 C C . PHE A 1 94 ? 5.958 -4.766 -17.545 1.00 84.38 94 PHE A C 1
ATOM 680 O O . PHE A 1 94 ? 5.951 -3.538 -17.503 1.00 84.38 94 PHE A O 1
ATOM 687 N N . GLY A 1 95 ? 7.093 -5.473 -17.514 1.00 83.88 95 GLY A N 1
ATOM 688 C CA . GLY A 1 95 ? 8.420 -4.850 -17.453 1.00 83.88 95 GLY A CA 1
ATOM 689 C C . GLY A 1 95 ? 8.658 -3.857 -18.593 1.00 83.88 95 GLY A C 1
ATOM 690 O O . GLY A 1 95 ? 9.137 -2.757 -18.343 1.00 83.88 95 GLY A O 1
ATOM 691 N N . ASP A 1 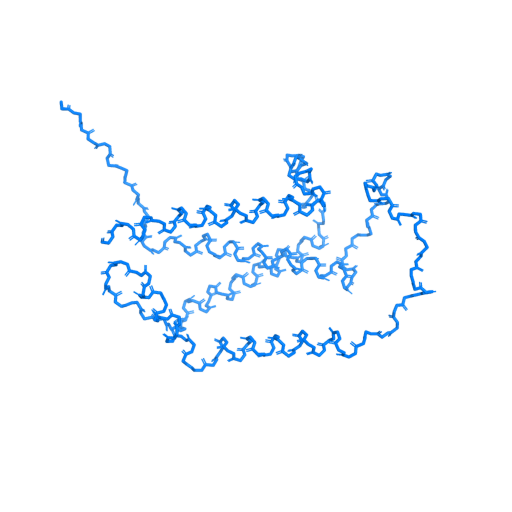96 ? 8.223 -4.180 -19.813 1.00 86.06 96 ASP A N 1
ATOM 692 C CA . ASP A 1 96 ? 8.363 -3.292 -20.974 1.00 86.06 96 ASP A CA 1
ATOM 693 C C . ASP A 1 96 ? 7.453 -2.061 -20.881 1.00 86.06 96 ASP A C 1
ATOM 695 O O . ASP A 1 96 ? 7.841 -0.965 -21.282 1.00 86.06 96 ASP A O 1
ATOM 699 N N . LEU A 1 97 ? 6.236 -2.213 -20.345 1.00 85.88 97 LEU A N 1
ATOM 700 C CA . LEU A 1 97 ? 5.343 -1.084 -20.061 1.00 85.88 97 LEU A CA 1
ATOM 701 C C . LEU A 1 97 ? 5.962 -0.138 -19.032 1.00 85.88 97 LEU A C 1
ATOM 703 O O . LEU A 1 97 ? 5.978 1.074 -19.251 1.00 85.88 97 LEU A O 1
ATOM 707 N N . VAL A 1 98 ? 6.506 -0.693 -17.947 1.00 86.19 98 VAL A N 1
ATOM 708 C CA . VAL A 1 98 ? 7.203 0.078 -16.915 1.00 86.19 98 VAL A CA 1
ATOM 709 C C . VAL A 1 98 ? 8.444 0.744 -17.502 1.00 86.19 98 VAL A C 1
ATOM 711 O O . VAL A 1 98 ? 8.621 1.941 -17.312 1.00 86.19 98 VAL A O 1
ATOM 714 N N . ALA A 1 99 ? 9.254 0.022 -18.281 1.00 86.44 99 ALA A N 1
ATOM 715 C CA . ALA A 1 99 ? 10.418 0.580 -18.961 1.00 86.44 99 ALA A CA 1
ATOM 716 C C . ALA A 1 99 ? 10.022 1.744 -19.870 1.00 86.44 99 ALA A C 1
ATOM 718 O O . ALA A 1 99 ? 10.658 2.789 -19.821 1.00 86.44 99 ALA A O 1
ATOM 719 N N . ARG A 1 100 ? 8.959 1.613 -20.672 1.00 86.19 100 ARG A N 1
ATOM 720 C CA . ARG A 1 100 ? 8.472 2.713 -21.517 1.00 86.19 100 ARG A CA 1
ATOM 721 C C . ARG A 1 100 ? 8.064 3.931 -20.695 1.00 86.19 100 ARG A C 1
ATOM 723 O O . ARG A 1 100 ? 8.439 5.036 -21.058 1.00 86.19 100 ARG A O 1
ATOM 730 N N . ALA A 1 101 ? 7.322 3.737 -19.607 1.00 84.94 101 ALA A N 1
ATOM 731 C CA . ALA A 1 101 ? 6.880 4.835 -18.752 1.00 84.94 101 ALA A CA 1
ATOM 732 C C . ALA A 1 101 ? 8.056 5.532 -18.046 1.00 84.94 101 ALA A C 1
ATOM 734 O O . ALA A 1 101 ? 8.118 6.757 -18.032 1.00 84.94 101 ALA A O 1
ATOM 735 N N . VAL A 1 102 ? 9.004 4.757 -17.510 1.00 83.88 102 VAL A N 1
ATOM 736 C CA . VAL A 1 102 ? 10.213 5.272 -16.852 1.00 83.88 102 VAL A CA 1
ATOM 737 C C . VAL A 1 102 ? 11.076 6.040 -17.846 1.00 83.88 102 VAL A C 1
ATOM 739 O O . VAL A 1 102 ? 11.413 7.187 -17.589 1.00 83.88 102 VAL A O 1
ATOM 742 N N . ASN A 1 103 ? 11.358 5.455 -19.011 1.00 83.88 103 ASN A N 1
ATOM 743 C CA . ASN A 1 103 ? 12.175 6.097 -20.040 1.00 83.88 103 ASN A CA 1
ATOM 744 C C . ASN A 1 103 ? 11.493 7.323 -20.662 1.00 83.88 103 ASN A C 1
ATOM 746 O O . ASN A 1 103 ? 12.178 8.243 -21.083 1.00 83.88 103 ASN A O 1
ATOM 750 N N . ALA A 1 104 ? 10.157 7.364 -20.713 1.00 82.62 104 ALA A N 1
ATOM 751 C CA . ALA A 1 104 ? 9.423 8.555 -21.144 1.00 82.62 104 ALA A CA 1
ATOM 752 C C . ALA A 1 104 ? 9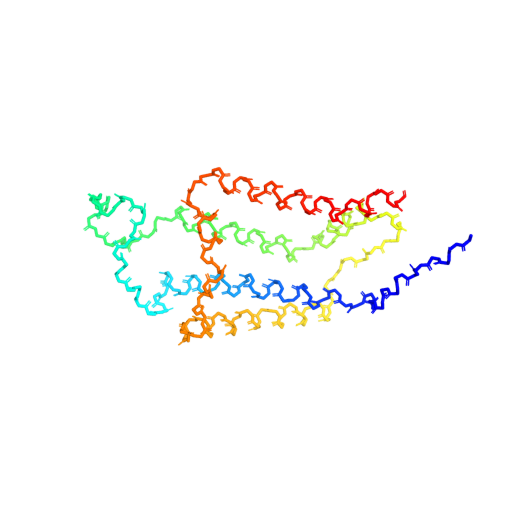.501 9.704 -20.125 1.00 82.62 104 ALA A C 1
ATOM 754 O O . ALA A 1 104 ? 9.350 10.862 -20.503 1.00 82.62 104 ALA A O 1
ATOM 755 N N . ALA A 1 105 ? 9.707 9.386 -18.845 1.00 77.94 105 ALA A N 1
ATOM 756 C CA . ALA A 1 105 ? 9.868 10.362 -17.772 1.00 77.94 105 ALA A CA 1
ATOM 757 C C . ALA A 1 105 ? 11.338 10.748 -17.518 1.00 77.94 105 ALA A C 1
ATOM 759 O O . ALA A 1 105 ? 11.591 11.697 -16.777 1.00 77.94 105 ALA A O 1
ATOM 760 N N . ASP A 1 106 ? 12.294 10.018 -18.098 1.00 72.62 106 ASP A N 1
ATOM 761 C CA . ASP A 1 106 ? 13.726 10.249 -17.929 1.00 72.62 106 ASP A CA 1
ATOM 762 C C . ASP A 1 106 ? 14.237 11.270 -18.958 1.00 72.62 106 ASP A C 1
ATOM 764 O O . ASP A 1 106 ? 14.149 11.070 -20.170 1.00 72.62 106 ASP A O 1
ATOM 768 N N . SER A 1 107 ? 14.792 12.378 -18.471 1.00 66.62 107 SER A N 1
ATOM 769 C CA . SER A 1 107 ? 15.370 13.449 -19.290 1.00 66.62 107 SER A CA 1
ATOM 770 C C . SER A 1 107 ? 16.780 13.136 -19.795 1.00 66.62 107 SER A C 1
ATOM 772 O O . SER A 1 107 ? 17.284 13.825 -20.678 1.00 66.62 107 SER A O 1
ATOM 774 N N . THR A 1 108 ? 17.429 12.087 -19.280 1.00 69.94 108 THR A N 1
ATOM 775 C CA . THR A 1 108 ? 18.819 11.756 -19.634 1.00 69.94 108 THR A CA 1
ATOM 776 C C . THR A 1 108 ? 18.960 11.051 -20.988 1.00 69.94 108 THR A C 1
ATOM 778 O O . THR A 1 108 ? 20.070 10.942 -21.512 1.00 69.94 108 THR A O 1
ATOM 781 N N . GLY A 1 109 ? 17.853 10.566 -21.566 1.00 65.00 109 GLY A N 1
ATOM 782 C CA . GLY A 1 109 ? 17.812 9.909 -22.878 1.00 65.00 109 GLY A CA 1
ATOM 783 C C . GLY A 1 109 ? 18.481 8.529 -22.941 1.00 65.00 109 GLY A C 1
ATOM 784 O O . GLY A 1 109 ? 18.493 7.906 -24.004 1.00 65.00 109 GLY A O 1
ATOM 785 N N . ALA A 1 110 ? 19.030 8.030 -21.829 1.00 74.75 110 ALA A N 1
ATOM 786 C CA . A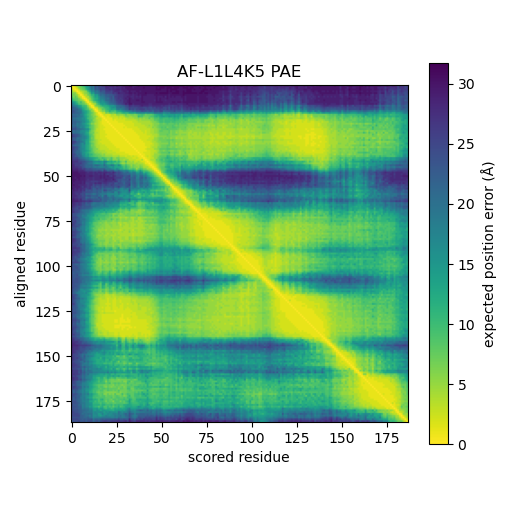LA A 1 110 ? 19.633 6.708 -21.754 1.00 74.75 110 ALA A CA 1
ATOM 787 C C . ALA A 1 110 ? 18.559 5.659 -21.412 1.00 74.75 110 ALA A C 1
ATOM 789 O O . ALA A 1 110 ? 17.978 5.722 -20.330 1.00 74.75 110 ALA A O 1
ATOM 790 N N . PRO A 1 111 ? 18.292 4.669 -22.285 1.00 76.06 111 PRO A N 1
ATOM 791 C CA . PRO A 1 111 ? 17.278 3.665 -22.002 1.00 76.06 111 PRO A CA 1
ATOM 792 C C . PRO A 1 111 ? 17.676 2.823 -20.783 1.00 76.06 111 PRO A C 1
ATOM 794 O O . PRO A 1 111 ? 18.671 2.096 -20.811 1.00 76.06 111 PRO A O 1
ATOM 797 N N . THR A 1 112 ? 16.876 2.886 -19.718 1.00 77.44 112 THR A N 1
ATOM 798 C CA . THR A 1 112 ? 16.988 2.016 -18.548 1.00 77.44 112 THR A CA 1
ATOM 799 C C . THR A 1 112 ? 16.199 0.722 -18.780 1.00 77.44 112 THR A C 1
ATOM 801 O O . THR A 1 112 ? 14.972 0.760 -18.938 1.00 77.44 112 THR A O 1
ATOM 804 N N . PRO A 1 113 ? 16.866 -0.449 -18.809 1.00 74.69 113 PRO A N 1
ATOM 805 C CA . PRO A 1 113 ? 16.182 -1.727 -18.959 1.00 74.69 113 PRO A CA 1
ATOM 806 C C . PRO A 1 113 ? 15.517 -2.145 -17.640 1.00 74.69 113 PRO A C 1
ATOM 808 O O . PRO A 1 113 ? 16.199 -2.408 -16.650 1.00 74.69 113 PRO A O 1
ATOM 811 N N . VAL A 1 114 ? 14.188 -2.281 -17.629 1.00 81.06 114 VAL A N 1
ATOM 812 C CA . VAL A 1 114 ? 13.434 -2.776 -16.464 1.00 81.06 114 VAL A CA 1
ATOM 813 C C . VAL A 1 114 ? 13.247 -4.282 -16.577 1.00 81.06 114 VAL A C 1
ATOM 815 O O . VAL A 1 114 ? 12.537 -4.777 -17.447 1.00 81.06 114 VAL A O 1
ATOM 818 N N . HIS A 1 115 ? 13.888 -5.021 -15.680 1.00 82.69 115 HIS A N 1
ATOM 819 C CA . HIS A 1 115 ? 13.763 -6.470 -15.590 1.00 82.69 115 HIS A CA 1
ATOM 820 C C . HIS A 1 115 ? 13.962 -6.933 -14.148 1.00 82.69 115 HIS A C 1
ATOM 822 O O . HIS A 1 115 ? 14.527 -6.224 -13.313 1.00 82.69 115 HIS A O 1
ATOM 828 N N . TRP A 1 116 ? 13.504 -8.148 -13.858 1.00 82.81 116 TRP A N 1
ATOM 829 C CA . TRP A 1 116 ? 13.774 -8.795 -12.582 1.00 82.81 116 TRP A CA 1
ATOM 830 C C . TRP A 1 116 ? 15.267 -9.087 -12.467 1.00 82.81 116 TRP A C 1
ATOM 832 O O . TRP A 1 116 ? 15.827 -9.838 -13.264 1.00 82.81 116 TRP A O 1
ATOM 842 N N . THR A 1 117 ? 15.910 -8.505 -11.462 1.00 86.81 117 THR A N 1
ATOM 843 C CA . THR A 1 117 ? 17.314 -8.777 -11.156 1.00 86.81 117 THR A CA 1
ATOM 844 C C . THR A 1 117 ? 17.402 -9.634 -9.894 1.00 86.81 117 THR A C 1
ATOM 846 O O . THR A 1 117 ? 16.644 -9.397 -8.949 1.00 86.81 117 THR A O 1
ATOM 849 N N . PRO A 1 118 ? 18.331 -10.605 -9.815 1.00 90.69 118 PRO A N 1
ATOM 850 C CA . PRO A 1 118 ? 18.587 -11.340 -8.577 1.00 90.69 118 PRO A CA 1
ATOM 851 C C . PRO A 1 118 ? 18.776 -10.446 -7.333 1.00 90.69 118 PRO A C 1
ATOM 853 O O . PRO A 1 118 ? 18.125 -10.717 -6.322 1.00 90.69 118 PRO A O 1
ATOM 856 N N . PRO A 1 119 ? 19.574 -9.353 -7.367 1.00 87.44 119 PRO A N 1
ATOM 857 C CA . PRO A 1 119 ? 19.677 -8.441 -6.226 1.00 87.44 119 PRO A CA 1
ATOM 858 C C . PRO A 1 119 ? 18.363 -7.714 -5.912 1.00 87.44 119 PRO A C 1
ATOM 860 O O . PRO A 1 119 ? 18.037 -7.550 -4.739 1.00 87.44 119 PRO A O 1
ATOM 863 N N . GLY A 1 120 ? 17.575 -7.323 -6.919 1.00 86.88 120 GLY A N 1
ATOM 864 C CA . GLY A 1 120 ? 16.256 -6.720 -6.706 1.00 86.88 120 GLY A CA 1
ATOM 865 C C . GLY A 1 120 ? 15.285 -7.676 -6.008 1.00 86.88 120 GLY A C 1
ATOM 866 O O . GLY A 1 120 ? 14.608 -7.287 -5.059 1.00 86.88 120 GLY A O 1
ATOM 867 N N . ILE A 1 121 ? 15.282 -8.951 -6.408 1.00 90.19 121 ILE A N 1
ATOM 868 C CA . ILE A 1 121 ? 14.498 -10.003 -5.746 1.00 90.19 121 ILE A CA 1
ATOM 869 C C . ILE A 1 121 ? 14.970 -10.188 -4.300 1.00 90.19 121 ILE A C 1
ATOM 871 O O . ILE A 1 121 ? 14.146 -10.230 -3.389 1.00 90.19 121 ILE A O 1
ATOM 875 N N . ALA A 1 122 ? 16.284 -10.251 -4.063 1.00 90.88 122 ALA A N 1
ATOM 876 C CA . ALA A 1 122 ? 16.836 -10.384 -2.717 1.00 90.88 122 ALA A CA 1
ATOM 877 C C . ALA A 1 122 ? 16.443 -9.205 -1.808 1.00 90.88 122 ALA A C 1
ATOM 879 O O . ALA A 1 122 ? 16.055 -9.420 -0.661 1.00 90.88 122 ALA A O 1
ATOM 880 N N . LEU A 1 123 ? 16.475 -7.972 -2.325 1.00 88.44 123 LEU A N 1
ATOM 881 C CA . LEU A 1 123 ? 16.034 -6.773 -1.606 1.00 88.44 123 LEU A CA 1
ATOM 882 C C . LEU A 1 123 ? 14.525 -6.793 -1.319 1.00 88.44 123 LEU A C 1
ATOM 884 O O . LEU A 1 123 ? 14.116 -6.440 -0.213 1.00 88.44 123 LEU A O 1
ATOM 888 N N . ALA A 1 124 ? 13.701 -7.247 -2.267 1.00 88.75 124 ALA A N 1
ATOM 889 C CA . ALA A 1 124 ? 12.259 -7.399 -2.068 1.00 88.75 124 ALA A CA 1
ATOM 890 C C . ALA A 1 124 ? 11.938 -8.450 -0.990 1.00 88.75 124 ALA A C 1
ATOM 892 O O . ALA A 1 124 ? 11.111 -8.208 -0.106 1.00 88.75 124 ALA A O 1
ATOM 893 N N . LEU A 1 125 ? 12.636 -9.591 -1.007 1.00 94.06 125 LEU A N 1
ATOM 894 C CA . LEU A 1 125 ? 12.521 -10.625 0.024 1.00 94.06 125 LEU A CA 1
ATOM 895 C C . LEU A 1 125 ? 12.974 -10.105 1.390 1.00 94.06 125 LEU A C 1
ATOM 897 O O . LEU A 1 125 ? 12.265 -10.289 2.378 1.00 94.06 125 LEU A O 1
ATOM 901 N N . LEU A 1 126 ? 14.111 -9.407 1.448 1.00 92.81 126 LEU A N 1
ATOM 902 C CA . LEU A 1 126 ? 14.616 -8.795 2.676 1.00 92.81 126 LEU A CA 1
ATOM 903 C C . LEU A 1 126 ? 13.618 -7.781 3.248 1.00 92.81 126 LEU A C 1
ATOM 905 O O . LEU A 1 126 ? 13.326 -7.822 4.441 1.00 92.81 126 LEU A O 1
ATOM 909 N N . SER A 1 127 ? 13.059 -6.908 2.405 1.00 91.88 127 SER A N 1
ATOM 910 C CA . SER A 1 127 ? 12.039 -5.934 2.810 1.00 91.88 127 SER A CA 1
ATOM 911 C C . SER A 1 127 ? 10.781 -6.625 3.346 1.00 91.88 127 SER A C 1
ATOM 913 O O . SER A 1 127 ? 10.264 -6.239 4.393 1.00 91.88 127 SER A O 1
ATOM 915 N N . THR A 1 128 ? 10.341 -7.707 2.696 1.00 93.62 128 THR A N 1
ATOM 916 C CA . THR A 1 128 ? 9.177 -8.501 3.122 1.00 93.62 128 THR A CA 1
ATOM 917 C C . THR A 1 128 ? 9.417 -9.189 4.468 1.00 93.62 128 THR A C 1
ATOM 919 O O . THR A 1 128 ? 8.563 -9.138 5.355 1.00 93.62 128 THR A O 1
ATOM 922 N N . LEU A 1 129 ? 10.594 -9.793 4.664 1.00 96.19 129 LEU A N 1
ATOM 923 C CA . LEU A 1 129 ? 10.982 -10.409 5.936 1.00 96.19 129 LEU A CA 1
ATOM 924 C C . LEU A 1 129 ? 11.073 -9.372 7.056 1.00 96.19 129 LEU A C 1
ATOM 926 O O . LEU A 1 129 ? 10.566 -9.604 8.155 1.00 96.19 129 LEU A O 1
ATOM 930 N N . LEU A 1 130 ? 11.673 -8.214 6.772 1.00 95.56 130 LEU A N 1
ATOM 931 C CA . LEU A 1 130 ? 11.758 -7.109 7.719 1.00 95.56 130 LEU A CA 1
ATOM 932 C C . LEU A 1 130 ? 10.360 -6.610 8.099 1.00 95.56 130 LEU A C 1
ATOM 934 O O . LEU A 1 130 ? 10.084 -6.415 9.281 1.00 95.56 130 LEU A O 1
ATOM 938 N N . ALA A 1 131 ? 9.456 -6.476 7.127 1.00 95.88 131 ALA A N 1
ATOM 939 C CA . ALA A 1 131 ? 8.075 -6.082 7.370 1.00 95.88 131 ALA A CA 1
ATOM 940 C C . ALA A 1 131 ? 7.342 -7.069 8.291 1.00 95.88 131 ALA A C 1
ATOM 942 O O . ALA A 1 131 ? 6.707 -6.658 9.263 1.00 95.88 131 ALA A O 1
ATOM 943 N N . ALA A 1 132 ? 7.462 -8.373 8.022 1.00 95.44 132 ALA A N 1
ATOM 944 C CA . ALA A 1 132 ? 6.853 -9.420 8.837 1.00 95.44 132 ALA A CA 1
ATOM 945 C C . ALA A 1 132 ? 7.424 -9.440 10.265 1.00 95.44 132 ALA A C 1
ATOM 947 O O . ALA A 1 132 ? 6.667 -9.527 11.232 1.00 95.44 132 ALA A O 1
ATOM 948 N N . ALA A 1 133 ? 8.745 -9.293 10.412 1.00 94.19 133 ALA A N 1
ATOM 949 C CA . ALA A 1 133 ? 9.406 -9.221 11.712 1.00 94.19 133 ALA A CA 1
ATOM 950 C C . ALA A 1 133 ? 8.958 -7.991 12.518 1.00 94.19 133 ALA A C 1
ATOM 952 O O . ALA A 1 133 ? 8.629 -8.111 13.700 1.00 94.19 133 ALA A O 1
ATOM 953 N N . LEU A 1 134 ? 8.887 -6.817 11.880 1.00 93.62 134 LEU A N 1
ATOM 954 C CA . LEU A 1 134 ? 8.398 -5.585 12.501 1.00 93.62 134 LEU A CA 1
ATOM 955 C C . LEU A 1 134 ? 6.921 -5.696 12.896 1.00 93.62 134 LEU A C 1
ATOM 957 O O . LEU A 1 134 ? 6.556 -5.291 14.000 1.00 93.62 134 LEU A O 1
ATOM 961 N N . ALA A 1 135 ? 6.078 -6.284 12.044 1.00 92.75 135 ALA A N 1
ATOM 962 C CA . ALA A 1 135 ? 4.672 -6.527 12.352 1.00 92.75 135 ALA A CA 1
ATOM 963 C C . ALA A 1 135 ? 4.512 -7.477 13.547 1.00 92.75 135 ALA A C 1
ATOM 965 O O . ALA A 1 135 ? 3.794 -7.153 14.494 1.00 92.75 135 ALA A O 1
ATOM 966 N N . ALA A 1 136 ? 5.226 -8.607 13.550 1.00 91.75 136 ALA A N 1
ATOM 967 C CA . ALA A 1 136 ? 5.212 -9.573 14.645 1.00 91.75 136 ALA A CA 1
ATOM 968 C C . ALA A 1 136 ? 5.702 -8.949 15.959 1.00 91.75 136 ALA A C 1
ATOM 970 O O . ALA A 1 136 ? 5.089 -9.144 17.012 1.00 91.75 136 ALA A O 1
ATOM 971 N N . LEU A 1 137 ? 6.764 -8.140 15.909 1.00 90.56 137 LEU A N 1
ATOM 972 C CA . LEU A 1 137 ? 7.262 -7.407 17.069 1.00 90.56 137 LEU A CA 1
ATOM 973 C C . LEU A 1 137 ? 6.221 -6.404 17.579 1.00 90.56 137 LEU A C 1
ATOM 975 O O . LEU A 1 137 ? 5.953 -6.351 18.776 1.00 90.56 137 LEU A O 1
ATOM 979 N N . ALA A 1 138 ? 5.595 -5.645 16.681 1.00 87.81 138 ALA A N 1
ATOM 980 C CA . ALA A 1 138 ? 4.585 -4.656 17.035 1.00 87.81 138 ALA A CA 1
ATOM 981 C C . ALA A 1 138 ? 3.276 -5.285 17.542 1.00 87.81 138 ALA A C 1
ATOM 983 O O . ALA A 1 138 ? 2.530 -4.645 18.283 1.00 87.81 138 ALA A O 1
ATOM 984 N N . VAL A 1 139 ? 2.973 -6.525 17.156 1.00 89.38 139 VAL A N 1
ATOM 985 C CA . VAL A 1 139 ? 1.851 -7.320 17.676 1.00 89.38 139 VAL A CA 1
ATOM 986 C C . VAL A 1 139 ? 2.165 -7.867 19.071 1.00 89.38 139 VAL A C 1
ATOM 988 O O . VAL A 1 139 ? 1.380 -7.656 19.994 1.00 89.38 139 VAL A O 1
ATOM 991 N N . THR A 1 140 ? 3.323 -8.512 19.240 1.00 87.62 140 THR A N 1
ATOM 992 C CA . THR A 1 140 ? 3.710 -9.221 20.477 1.00 87.62 140 THR A CA 1
ATOM 993 C C . THR A 1 140 ? 4.235 -8.309 21.584 1.00 87.62 140 THR A C 1
ATOM 995 O O . THR A 1 140 ? 4.168 -8.668 22.757 1.00 87.62 140 THR A O 1
ATOM 998 N N . ARG A 1 141 ? 4.781 -7.137 21.241 1.00 83.88 141 ARG A N 1
ATOM 999 C CA . ARG A 1 141 ? 5.384 -6.181 22.187 1.00 83.88 141 ARG A CA 1
ATOM 1000 C C . ARG A 1 141 ? 4.838 -4.763 21.978 1.00 83.88 141 ARG A C 1
ATOM 1002 O O . ARG A 1 141 ? 5.605 -3.855 21.654 1.00 83.88 141 ARG A O 1
ATOM 1009 N N . PRO A 1 142 ? 3.527 -4.558 22.185 1.00 74.81 142 PRO A N 1
ATOM 1010 C CA . PRO A 1 142 ? 2.852 -3.277 21.962 1.00 74.81 142 PRO A CA 1
ATOM 1011 C C . PRO A 1 142 ? 3.454 -2.133 22.783 1.00 74.81 142 PRO A C 1
ATOM 1013 O O . PRO A 1 142 ? 3.584 -1.028 22.264 1.00 74.81 142 PRO A O 1
ATOM 1016 N N . ASP A 1 143 ? 3.912 -2.407 24.006 1.00 71.94 143 ASP A N 1
ATOM 1017 C CA . ASP A 1 143 ? 4.474 -1.387 24.904 1.00 71.94 143 ASP A CA 1
ATOM 1018 C C . ASP A 1 143 ? 5.785 -0.785 24.381 1.00 71.94 143 ASP A C 1
ATOM 1020 O O . ASP A 1 143 ? 6.121 0.355 24.692 1.00 71.94 143 ASP A O 1
ATOM 1024 N N . ARG A 1 144 ? 6.514 -1.515 23.524 1.00 67.19 144 ARG A N 1
ATOM 1025 C CA . ARG A 1 144 ? 7.712 -0.995 22.842 1.00 67.19 144 ARG A CA 1
ATOM 1026 C C . ARG A 1 144 ? 7.379 -0.097 21.650 1.00 67.19 144 ARG A C 1
ATOM 1028 O O . ARG A 1 144 ? 8.255 0.609 21.165 1.00 67.19 144 ARG A O 1
ATOM 1035 N N . GLY A 1 145 ? 6.136 -0.139 21.175 1.00 58.75 145 GLY A N 1
ATOM 1036 C CA . GLY A 1 145 ? 5.619 0.669 20.073 1.00 58.75 145 GLY A CA 1
ATOM 1037 C C . GLY A 1 145 ? 4.643 1.753 20.525 1.00 58.75 145 GLY A C 1
ATOM 1038 O O . GLY A 1 145 ? 3.937 2.302 19.678 1.00 58.75 145 GLY A O 1
ATOM 1039 N N . ALA A 1 146 ? 4.562 2.045 21.831 1.00 64.69 146 ALA A N 1
AT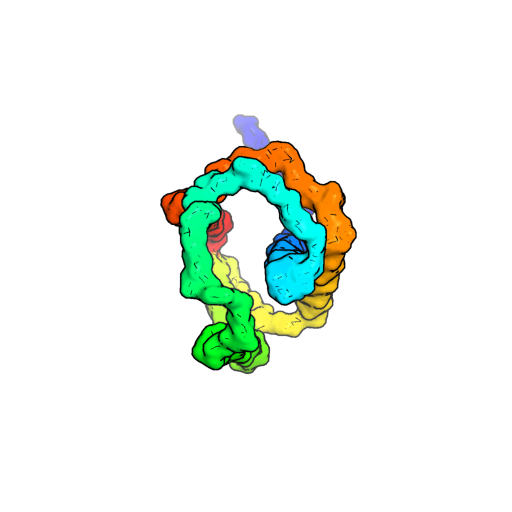OM 1040 C CA . ALA A 1 146 ? 3.715 3.111 22.346 1.00 64.69 146 ALA A CA 1
ATOM 1041 C C . ALA A 1 146 ? 4.060 4.420 21.625 1.00 64.69 146 ALA A C 1
ATOM 1043 O O . ALA A 1 146 ? 5.187 4.914 21.699 1.00 64.69 146 ALA A O 1
ATOM 1044 N N . ALA A 1 147 ? 3.086 4.942 20.878 1.00 66.81 147 ALA A N 1
ATOM 1045 C CA . ALA A 1 147 ? 3.279 6.100 20.022 1.00 66.81 147 ALA A CA 1
ATOM 1046 C C . ALA A 1 147 ? 3.829 7.269 20.862 1.00 66.81 147 ALA A C 1
ATOM 1048 O O . ALA A 1 147 ? 3.162 7.687 21.817 1.00 66.81 147 ALA A O 1
ATOM 1049 N N . PRO A 1 148 ? 5.023 7.797 20.535 1.00 73.25 148 PRO A N 1
ATOM 1050 C CA . PRO A 1 148 ? 5.657 8.842 21.323 1.00 73.25 148 PRO A CA 1
ATOM 1051 C C . PRO A 1 148 ? 4.735 10.045 21.522 1.00 73.25 148 PRO A C 1
ATOM 1053 O O . PRO A 1 148 ? 3.952 10.378 20.632 1.00 73.25 148 PRO A O 1
ATOM 1056 N N . ARG A 1 149 ? 4.849 10.756 22.649 1.00 74.50 149 ARG A N 1
ATOM 1057 C CA . ARG A 1 149 ? 3.971 11.905 22.959 1.00 74.50 149 ARG A CA 1
ATOM 1058 C C . ARG A 1 149 ? 3.962 12.983 21.864 1.00 74.50 149 ARG A C 1
ATOM 1060 O O . ARG A 1 149 ? 2.931 13.612 21.661 1.00 74.50 149 ARG A O 1
ATOM 1067 N N . TRP A 1 150 ? 5.052 13.135 21.109 1.00 76.75 150 TRP A N 1
ATOM 1068 C CA . TRP A 1 150 ? 5.158 14.079 19.988 1.00 76.75 150 TRP A CA 1
ATOM 1069 C C . TRP A 1 150 ? 4.294 13.716 18.767 1.00 76.75 150 TRP A C 1
ATOM 1071 O O . TRP A 1 150 ? 4.066 14.558 17.910 1.00 76.75 150 TRP A O 1
ATOM 1081 N N . THR A 1 151 ? 3.746 12.499 18.706 1.00 77.25 151 THR A N 1
ATOM 1082 C CA . THR A 1 151 ? 2.781 12.084 17.670 1.00 77.25 151 THR A CA 1
ATOM 1083 C C . THR A 1 151 ? 1.335 12.470 18.003 1.00 77.25 151 THR A C 1
ATOM 1085 O O . THR A 1 151 ? 0.445 12.289 17.178 1.00 77.25 151 THR A O 1
ATOM 1088 N N . ARG A 1 152 ? 1.057 12.991 19.209 1.00 74.44 152 ARG A N 1
ATOM 1089 C CA . ARG A 1 152 ? -0.274 13.510 19.578 1.00 74.44 152 ARG A CA 1
ATOM 1090 C C . ARG A 1 152 ? -0.783 14.617 18.642 1.00 74.44 152 ARG A C 1
ATOM 1092 O O . ARG A 1 152 ? -1.902 14.469 18.171 1.00 74.44 152 ARG A O 1
ATOM 1099 N N . PRO A 1 153 ? -0.004 15.659 18.293 1.00 76.62 153 PRO A N 1
ATOM 1100 C CA . PRO A 1 153 ? -0.459 16.653 17.319 1.00 76.62 153 PRO A CA 1
ATOM 1101 C C . PRO A 1 153 ? -0.772 16.047 15.942 1.00 76.62 153 PRO A C 1
ATOM 1103 O O . PRO A 1 153 ? -1.744 16.453 15.321 1.00 76.62 153 PRO A O 1
ATOM 1106 N N . LEU A 1 154 ? -0.027 15.026 15.492 1.00 72.69 154 LEU A N 1
ATOM 1107 C CA . LEU A 1 154 ? -0.343 14.312 14.243 1.00 72.69 154 LEU A CA 1
ATOM 1108 C C . LEU A 1 154 ? -1.688 13.577 14.317 1.00 72.69 154 LEU A C 1
ATOM 1110 O O . LEU A 1 154 ? -2.420 13.564 13.336 1.00 72.69 154 LEU A O 1
ATOM 1114 N N . ARG A 1 155 ? -2.036 13.019 15.484 1.00 71.56 155 ARG A N 1
ATOM 1115 C CA . ARG A 1 155 ? -3.364 12.432 15.718 1.00 71.56 155 ARG A CA 1
ATOM 1116 C C . ARG A 1 155 ? -4.478 13.470 15.638 1.00 71.56 155 ARG A C 1
ATOM 1118 O O . ARG A 1 155 ? -5.497 13.183 15.032 1.00 71.56 155 ARG A O 1
ATOM 1125 N N . HIS A 1 156 ? -4.264 14.675 16.163 1.00 72.31 156 HIS A N 1
ATOM 1126 C CA . HIS A 1 156 ? -5.242 15.760 16.031 1.00 72.31 156 HIS A CA 1
ATOM 1127 C C . HIS A 1 156 ? -5.399 16.250 14.581 1.00 72.31 156 HIS A C 1
ATOM 1129 O O . HIS A 1 156 ? -6.487 16.655 14.198 1.00 72.31 156 HIS A O 1
ATOM 1135 N N . LEU A 1 157 ? -4.347 16.157 13.756 1.00 70.31 157 LEU A N 1
ATOM 1136 C CA . LEU A 1 157 ? -4.421 16.408 12.306 1.00 70.31 157 LEU A CA 1
ATOM 1137 C C . LEU A 1 157 ? -5.078 15.260 11.516 1.00 70.31 157 LEU A C 1
ATOM 1139 O O . LEU A 1 157 ? -5.285 15.385 10.313 1.00 70.31 157 LEU A O 1
ATOM 1143 N N . GLN A 1 158 ? -5.375 14.136 12.170 1.00 70.56 158 GLN A N 1
ATOM 1144 C CA . GLN A 1 158 ? -6.186 13.035 11.651 1.00 70.56 158 GLN A CA 1
ATOM 1145 C C . GLN A 1 158 ? -7.525 13.028 12.395 1.00 70.56 158 GLN A C 1
ATOM 1147 O O . GLN A 1 158 ? -7.938 12.008 12.939 1.00 70.56 158 GLN A O 1
ATOM 1152 N N . SER A 1 159 ? -8.191 14.187 12.415 1.00 67.38 159 SER A N 1
ATOM 1153 C CA . SER A 1 159 ? -9.434 14.446 13.159 1.00 67.38 159 SER A CA 1
ATOM 1154 C C . SER A 1 159 ? -10.638 13.609 12.700 1.00 67.38 159 SER A C 1
ATOM 1156 O O . SER A 1 159 ? -11.730 13.733 13.245 1.00 67.38 159 SER A O 1
ATOM 1158 N N . GLY A 1 160 ? -10.477 12.808 11.642 1.00 68.81 160 GLY A N 1
ATOM 1159 C CA . GLY A 1 160 ? -11.568 12.103 10.976 1.00 68.81 160 GLY A CA 1
ATOM 1160 C C . GLY A 1 160 ? -12.378 12.982 10.018 1.00 68.81 160 GLY A C 1
ATOM 1161 O O . GLY A 1 160 ? -13.202 12.450 9.277 1.00 68.81 160 GLY A O 1
ATOM 1162 N N . HIS A 1 161 ? -12.126 14.297 9.947 1.00 79.44 161 HIS A N 1
ATOM 1163 C CA . HIS A 1 161 ? -12.744 15.151 8.933 1.00 79.44 161 HIS A CA 1
ATOM 1164 C C . HIS A 1 161 ? -12.199 14.822 7.541 1.00 79.44 161 HIS A C 1
ATOM 1166 O O . HIS A 1 161 ? -10.990 14.833 7.307 1.00 79.44 161 HIS A O 1
ATOM 1172 N N . LEU A 1 162 ? -13.102 14.604 6.578 1.00 80.56 162 LEU A N 1
ATOM 1173 C CA . LEU A 1 162 ? -12.751 14.307 5.183 1.00 80.56 162 LEU A CA 1
ATOM 1174 C C . LEU A 1 162 ? -11.780 15.350 4.590 1.00 80.56 162 LEU A C 1
ATOM 1176 O O . LEU A 1 162 ? -10.882 15.002 3.824 1.00 80.56 162 LEU A O 1
ATOM 1180 N N . GLY A 1 163 ? -11.938 16.621 4.982 1.00 81.44 163 GLY A N 1
ATOM 1181 C CA . GLY A 1 163 ? -11.095 17.735 4.543 1.00 81.44 163 GLY A CA 1
ATOM 1182 C C . GLY A 1 163 ? -9.613 17.573 4.896 1.00 81.44 163 GLY A C 1
ATOM 1183 O O . GLY A 1 163 ? -8.764 17.899 4.067 1.00 81.44 163 GLY A O 1
ATOM 1184 N N . ASP A 1 164 ? -9.293 16.992 6.054 1.00 81.62 164 ASP A N 1
ATOM 1185 C CA . ASP A 1 164 ? -7.903 16.774 6.474 1.00 81.62 164 ASP A CA 1
ATOM 1186 C C . ASP A 1 164 ? -7.222 15.729 5.584 1.00 81.62 164 ASP A C 1
ATOM 1188 O O . ASP A 1 164 ? -6.078 15.909 5.163 1.00 81.62 164 ASP A O 1
ATOM 1192 N N . TYR A 1 165 ? -7.940 14.663 5.212 1.00 80.31 165 TYR A N 1
ATOM 1193 C CA . TYR A 1 165 ? -7.426 13.650 4.286 1.00 80.31 165 TYR A CA 1
ATOM 1194 C C . TYR A 1 165 ? -7.148 14.232 2.898 1.00 80.31 165 TYR A C 1
ATOM 1196 O O . TYR A 1 165 ? -6.119 13.922 2.297 1.00 80.31 165 TYR A O 1
ATOM 1204 N N . VAL A 1 166 ? -8.032 15.102 2.399 1.00 86.38 166 VAL A N 1
ATOM 1205 C CA . VAL A 1 166 ? -7.837 15.789 1.113 1.00 86.38 166 VAL A CA 1
ATOM 1206 C C . VAL A 1 166 ? -6.634 16.734 1.178 1.00 86.38 166 VAL A C 1
ATOM 1208 O O . VAL A 1 166 ? -5.821 16.746 0.254 1.00 86.38 166 VAL A O 1
ATOM 1211 N N . ALA A 1 167 ? -6.470 17.481 2.273 1.00 87.12 167 ALA A N 1
ATOM 1212 C CA . ALA A 1 167 ? -5.326 18.367 2.470 1.00 87.12 167 ALA A CA 1
ATOM 1213 C C . ALA A 1 167 ? -3.998 17.592 2.485 1.00 87.12 167 ALA A C 1
ATOM 1215 O O . ALA A 1 167 ? -3.055 17.965 1.784 1.00 87.12 167 ALA A O 1
ATOM 1216 N N . TRP A 1 168 ? -3.936 16.474 3.214 1.00 85.69 168 TRP A N 1
ATOM 1217 C CA . TRP A 1 168 ? -2.762 15.600 3.236 1.00 85.69 168 TRP A CA 1
ATOM 1218 C C . TRP A 1 168 ? -2.473 14.956 1.878 1.00 85.69 168 TRP A C 1
ATOM 1220 O O . TRP A 1 168 ? -1.309 14.865 1.485 1.00 85.69 168 TRP A O 1
ATOM 1230 N N . LEU A 1 169 ? -3.507 14.552 1.134 1.00 88.19 169 LEU A N 1
ATOM 1231 C CA . LEU A 1 169 ? -3.355 14.019 -0.220 1.00 88.19 169 LEU A CA 1
ATOM 1232 C C . LEU A 1 169 ? -2.755 15.067 -1.165 1.00 88.19 169 LEU A C 1
ATOM 1234 O O . LEU A 1 169 ? -1.800 14.772 -1.881 1.00 88.19 169 LEU A O 1
ATOM 1238 N N . LEU A 1 170 ? -3.288 16.293 -1.147 1.00 91.69 170 LEU A N 1
ATOM 1239 C CA . LEU A 1 170 ? -2.793 17.393 -1.975 1.00 91.69 170 LEU A CA 1
ATOM 1240 C C . LEU A 1 170 ? -1.359 17.767 -1.612 1.00 91.69 170 LEU A C 1
ATOM 1242 O O . LEU A 1 170 ? -0.541 17.955 -2.512 1.00 91.69 170 LEU A O 1
ATOM 1246 N N . LEU A 1 171 ? -1.036 17.827 -0.318 1.00 92.06 171 LEU A N 1
ATOM 1247 C CA . LEU A 1 171 ? 0.321 18.076 0.162 1.00 92.06 171 LEU A CA 1
ATOM 1248 C C . LEU A 1 171 ? 1.291 16.985 -0.313 1.00 92.06 171 LEU A C 1
ATOM 1250 O O . LEU A 1 171 ? 2.373 17.292 -0.806 1.00 92.06 171 LEU A O 1
ATOM 1254 N N . GLY A 1 172 ? 0.896 15.714 -0.215 1.00 85.81 172 GLY A N 1
ATOM 1255 C CA . GLY A 1 172 ? 1.692 14.590 -0.708 1.00 85.81 172 GLY A CA 1
ATOM 1256 C C . GLY A 1 172 ? 1.906 14.645 -2.221 1.00 85.81 172 GLY A C 1
ATOM 1257 O O . GLY A 1 172 ? 3.035 14.512 -2.688 1.00 85.81 172 GLY A O 1
ATOM 1258 N N . ALA A 1 173 ? 0.847 14.901 -2.992 1.00 89.94 173 ALA A N 1
ATOM 1259 C CA . ALA A 1 173 ? 0.916 15.012 -4.447 1.00 89.94 173 ALA A CA 1
ATOM 1260 C C . ALA A 1 173 ? 1.780 16.200 -4.902 1.00 89.94 173 ALA A C 1
ATOM 1262 O O . ALA A 1 173 ? 2.585 16.057 -5.821 1.00 89.94 173 ALA A O 1
ATOM 1263 N N . THR A 1 174 ? 1.665 17.355 -4.240 1.00 89.81 174 THR A N 1
ATOM 1264 C CA . THR A 1 174 ? 2.505 18.528 -4.535 1.00 89.81 174 THR A CA 1
ATOM 1265 C C . THR A 1 174 ? 3.957 18.307 -4.139 1.00 89.81 174 THR A C 1
ATOM 1267 O O . THR A 1 174 ? 4.838 18.649 -4.921 1.00 89.81 174 THR A O 1
ATOM 1270 N N . ALA A 1 175 ? 4.233 17.691 -2.987 1.00 89.00 175 ALA A N 1
ATOM 1271 C CA . ALA A 1 175 ? 5.594 17.337 -2.589 1.00 89.00 175 ALA A CA 1
ATOM 1272 C C . ALA A 1 175 ? 6.235 16.336 -3.565 1.00 89.00 175 ALA A C 1
ATOM 1274 O O . ALA A 1 175 ? 7.383 16.520 -3.965 1.00 89.00 175 ALA A O 1
ATOM 1275 N N . LEU A 1 176 ? 5.486 15.315 -4.001 1.00 82.38 176 LEU A N 1
ATOM 1276 C CA . LEU A 1 176 ? 5.928 14.368 -5.029 1.00 82.38 176 LEU A CA 1
ATOM 1277 C C . LEU A 1 176 ? 6.189 15.067 -6.368 1.00 82.38 176 LEU A C 1
ATOM 1279 O O . LEU A 1 176 ? 7.238 14.855 -6.970 1.00 82.38 176 LEU A O 1
ATOM 1283 N N . GLY A 1 177 ? 5.276 15.936 -6.808 1.00 81.62 177 GLY A N 1
ATOM 1284 C CA . GLY A 1 177 ? 5.449 16.730 -8.025 1.00 81.62 177 GLY A CA 1
ATOM 1285 C C . GLY A 1 177 ? 6.669 17.650 -7.955 1.00 81.62 177 GLY A C 1
ATOM 1286 O O . GLY A 1 177 ? 7.448 17.710 -8.901 1.00 81.62 177 GLY A O 1
ATOM 1287 N N . ALA A 1 178 ? 6.890 18.309 -6.815 1.00 83.19 178 ALA A N 1
ATOM 1288 C CA . ALA A 1 178 ? 8.052 19.160 -6.580 1.00 83.19 178 ALA A CA 1
ATOM 1289 C C . ALA A 1 178 ? 9.368 18.368 -6.571 1.00 83.19 178 ALA A C 1
ATOM 1291 O O . ALA A 1 178 ? 10.373 18.861 -7.072 1.00 83.19 178 ALA A O 1
ATOM 1292 N N . LEU A 1 179 ? 9.366 17.141 -6.038 1.00 79.06 179 LEU A N 1
ATOM 1293 C CA . LEU A 1 179 ? 10.535 16.260 -6.052 1.00 79.06 179 LEU A CA 1
ATOM 1294 C C . LEU A 1 179 ? 10.831 15.706 -7.455 1.00 79.06 179 LEU A C 1
ATOM 1296 O O . LEU A 1 179 ? 11.993 15.501 -7.793 1.00 79.06 179 LEU A O 1
ATOM 1300 N N . ALA A 1 180 ? 9.799 15.492 -8.274 1.00 74.94 180 ALA A N 1
ATOM 1301 C CA . ALA A 1 180 ? 9.940 15.070 -9.666 1.00 74.94 180 ALA A CA 1
ATOM 1302 C C . ALA A 1 180 ? 10.339 16.226 -10.607 1.00 74.94 180 ALA A C 1
ATOM 1304 O O . ALA A 1 180 ? 10.972 15.994 -11.636 1.00 74.94 180 ALA A O 1
ATOM 1305 N N . LEU A 1 181 ? 10.012 17.474 -10.246 1.00 68.81 181 LEU A N 1
ATOM 1306 C CA . LEU A 1 181 ? 10.216 18.678 -11.064 1.00 68.81 181 LEU A CA 1
ATOM 1307 C C . LEU A 1 181 ? 11.655 18.868 -11.596 1.00 68.81 181 LEU A C 1
ATOM 1309 O O . LEU A 1 181 ? 11.797 19.197 -12.773 1.00 68.81 181 LEU A O 1
ATOM 1313 N N . PRO A 1 182 ? 12.728 18.653 -10.803 1.00 65.12 182 PRO A N 1
ATOM 1314 C CA . PRO A 1 182 ? 14.105 18.775 -11.282 1.00 65.12 182 PRO A CA 1
ATOM 1315 C C . PRO A 1 182 ? 14.448 17.778 -12.394 1.00 65.12 182 PRO A C 1
ATOM 1317 O O . PRO A 1 182 ? 15.229 18.109 -13.278 1.00 65.12 182 PRO A O 1
ATOM 1320 N N . GLY A 1 183 ? 13.839 16.586 -12.378 1.00 57.91 183 GLY A N 1
ATOM 1321 C CA . GLY A 1 183 ? 13.989 15.593 -13.444 1.00 57.91 183 GLY A CA 1
ATOM 1322 C C . GLY A 1 183 ? 13.257 15.976 -14.735 1.00 57.91 183 GLY A C 1
ATOM 1323 O O . GLY A 1 183 ? 13.659 15.537 -15.805 1.00 57.91 183 GLY A O 1
ATOM 1324 N N . VAL A 1 184 ? 12.231 16.831 -14.649 1.00 58.56 184 VAL A N 1
ATOM 1325 C CA . VAL A 1 184 ? 11.410 17.284 -15.788 1.00 58.56 184 VAL A CA 1
ATOM 1326 C C . VAL A 1 184 ? 11.938 18.581 -16.416 1.00 58.56 184 VAL A C 1
ATOM 1328 O O . VAL A 1 184 ? 11.850 18.750 -17.626 1.00 58.56 184 VAL A O 1
ATOM 1331 N N . LEU A 1 185 ? 12.479 19.504 -15.612 1.00 56.38 185 LEU A N 1
ATOM 1332 C CA . LEU A 1 185 ? 12.966 20.818 -16.070 1.00 56.38 185 LEU A CA 1
ATOM 1333 C C . LEU A 1 185 ? 14.478 20.871 -16.345 1.00 56.38 185 LEU A C 1
ATOM 1335 O O . LEU A 1 185 ? 14.955 21.859 -16.894 1.00 56.38 185 LEU A O 1
ATOM 1339 N N . GLY A 1 186 ? 15.234 19.857 -15.916 1.00 50.47 186 GLY A N 1
ATOM 1340 C CA . GLY A 1 186 ? 16.677 19.743 -16.153 1.00 50.47 186 GLY A CA 1
ATOM 1341 C C . GLY A 1 186 ? 17.064 19.004 -17.441 1.00 50.47 186 GLY A C 1
ATOM 1342 O O . GLY A 1 186 ? 18.253 18.738 -17.616 1.00 50.47 186 GLY A O 1
ATOM 1343 N N . GLY A 1 187 ? 16.082 18.648 -18.279 1.00 44.72 187 GLY A N 1
ATOM 1344 C CA . GLY A 1 187 ? 16.265 18.046 -19.607 1.00 44.72 187 GLY A CA 1
ATOM 1345 C C . GLY A 1 187 ? 16.410 19.072 -20.718 1.00 44.72 187 GLY A C 1
ATOM 1346 O O . GLY A 1 187 ? 15.746 20.129 -20.628 1.00 44.72 187 GLY A O 1
#

pLDDT: mean 77.96, std 15.11, range [37.72, 96.81]

Mean predicted aligned error: 12.12 Å

Sequence (187 aa):
MRPGLRVVTSGHPGDAWMPHVTASALTVAAVLRVASRVFWGLGPRPADAEDYETTGSDEPPETEGPLRRVPDTMTAVPALLLTAALAVGVGPGFGDLVARAVNAADSTGAPTPVHWTPPGIALALLSTLLAAALAALAVTRPDRGAAPRWTRPLRHLQSGHLGDYVAWLLLGATALGALALPGVLGG